Protein 3OBZ (pdb70)

Foldseek 3Di:
DADDPVQLVQCVFFQKGKFAQLDPLVLLVLVVVVVLVVLVPDDQDPLLPFFADDCVNVVVSVVVVLVVVLPQQQHWDFDFDPPQADNRNHGVDPVSLGTFKIWWNCLPPPPSNVCVLLDPSNVNHCVSNVQDWKFWRTKMKGKLHEQFNAKFDKDFQCQQFPKPPAQFKKKKKAWSAWFDPQRWAKKWQTRQQPPDGQKHKFFDPPDPPTDIDMDGDDDDDDPVSIGGDTGGHNMMMMGGRRIIMIIHRRHHNHITIMMMIMIGRPVVMGTDPGRSRAADPVGHGGTSHD

CATH classification: 2.60.120.620

Structure (mmCIF, N/CA/C/O backbone):
data_3OBZ
#
_entry.id   3OBZ
#
_cell.length_a   92.366
_cell.length_b   92.366
_cell.length_c   81.754
_cell.angle_alpha   90.000
_cell.angle_beta   90.000
_cell.angle_gamma   120.000
#
_symmetry.space_group_name_H-M   'P 31 2 1'
#
loop_
_entity.id
_entity.type
_entity.pdbx_description
1 polymer 'Phytanoyl-CoA dioxygenase domain-containing protein 1'
2 non-polymer '2-OXOGLUTARIC ACID'
3 non-polymer 'FE (II) ION'
4 water water
#
loop_
_atom_site.group_PDB
_atom_site.id
_atom_site.type_symbol
_atom_site.label_atom_id
_atom_site.label_alt_id
_atom_site.label_comp_id
_atom_site.label_asym_id
_atom_site.label_entity_id
_atom_site.label_seq_id
_atom_site.pdbx_PDB_ins_code
_atom_site.Cartn_x
_atom_site.Cartn_y
_atom_site.Cartn_z
_atom_site.occupancy
_atom_site.B_iso_or_equiv
_atom_site.auth_seq_id
_atom_site.auth_comp_id
_atom_site.auth_asym_id
_atom_site.auth_atom_id
_atom_site.pdbx_PDB_model_num
ATOM 1 N N . ALA A 1 2 ? -28.906 121.760 -43.953 1.00 63.51 2 ALA A N 1
ATOM 2 C CA . ALA A 1 2 ? -27.656 122.570 -43.861 1.00 63.05 2 ALA A CA 1
ATOM 3 C C . ALA A 1 2 ? -26.437 121.713 -44.187 1.00 62.28 2 ALA A C 1
ATOM 4 O O . ALA A 1 2 ? -25.930 121.755 -45.308 1.00 62.65 2 ALA A O 1
ATOM 6 N N . CYS A 1 3 ? -25.964 120.938 -43.214 1.00 61.24 3 CYS A N 1
ATOM 7 C CA . CYS A 1 3 ? -24.801 120.082 -43.443 1.00 59.47 3 CYS A CA 1
ATOM 8 C C . CYS A 1 3 ? -25.221 118.713 -43.964 1.00 56.93 3 CYS A C 1
ATOM 9 O O . CYS A 1 3 ? -26.223 118.141 -43.528 1.00 55.97 3 CYS A O 1
ATOM 12 N N . LEU A 1 4 ? -24.445 118.199 -44.910 1.00 55.32 4 LEU A N 1
ATOM 13 C CA . LEU A 1 4 ? -24.716 116.906 -45.521 1.00 53.77 4 LEU A CA 1
ATOM 14 C C . LEU A 1 4 ? -24.143 115.758 -44.697 1.00 52.40 4 LEU A C 1
ATOM 15 O O . LEU A 1 4 ? -23.051 115.868 -44.136 1.00 51.72 4 LEU A O 1
ATOM 20 N N . SER A 1 5 ? -24.879 114.653 -44.638 1.00 51.10 5 SER A N 1
ATOM 21 C CA . SER A 1 5 ? -24.426 113.479 -43.909 1.00 49.77 5 SER A CA 1
ATOM 22 C C . SER A 1 5 ? -23.427 112.730 -44.791 1.00 49.33 5 SER A C 1
ATOM 23 O O . SER A 1 5 ? -23.438 112.869 -46.015 1.00 48.35 5 SER A O 1
ATOM 26 N N . PRO A 1 6 ? -22.552 111.921 -44.179 1.00 48.35 6 PRO A N 1
ATOM 27 C CA . PRO A 1 6 ? -21.557 111.156 -44.934 1.00 47.01 6 PRO A CA 1
ATOM 28 C C . PRO A 1 6 ? -22.197 110.426 -46.111 1.00 45.55 6 PRO A C 1
ATOM 29 O O . PRO A 1 6 ? -21.610 110.327 -47.190 1.00 43.71 6 PRO A O 1
ATOM 33 N N . SER A 1 7 ? -23.411 109.930 -45.886 1.00 44.27 7 SER A N 1
ATOM 34 C CA . SER A 1 7 ? -24.168 109.197 -46.896 1.00 43.54 7 SER A CA 1
ATOM 35 C C . SER A 1 7 ? -24.538 110.047 -48.116 1.00 42.36 7 SER A C 1
ATOM 36 O O . SER A 1 7 ? -24.213 109.701 -49.254 1.00 40.92 7 SER A O 1
ATOM 39 N N . GLN A 1 8 ? -25.232 111.153 -47.871 1.00 42.25 8 GLN A N 1
ATOM 40 C CA . GLN A 1 8 ? -25.644 112.051 -48.944 1.00 42.58 8 GLN A CA 1
ATOM 41 C C . GLN A 1 8 ? -24.411 112.550 -49.681 1.00 41.82 8 GLN A C 1
ATOM 42 O O . GLN A 1 8 ? -24.415 112.713 -50.900 1.00 41.19 8 GLN A O 1
ATOM 48 N N . LEU A 1 9 ? -23.361 112.795 -48.909 1.00 41.94 9 LEU A N 1
ATOM 49 C CA . LEU A 1 9 ? -22.091 113.280 -49.423 1.00 42.33 9 LEU A CA 1
ATOM 50 C C . LEU A 1 9 ? -21.508 112.293 -50.435 1.00 42.30 9 LEU A C 1
ATOM 51 O O . LEU A 1 9 ? -20.907 112.687 -51.438 1.00 41.78 9 LEU A O 1
ATOM 56 N N . GLN A 1 10 ? -21.695 111.006 -50.160 1.00 41.45 10 GLN A N 1
ATOM 57 C CA . GLN A 1 10 ? -21.197 109.944 -51.024 1.00 41.47 10 GLN A CA 1
ATOM 58 C C . GLN A 1 10 ? -22.049 109.862 -52.284 1.00 39.32 10 GLN A C 1
ATOM 59 O O . GLN A 1 10 ? -21.536 109.729 -53.396 1.00 39.76 10 GLN A O 1
ATOM 65 N N . LYS A 1 11 ? -23.359 109.933 -52.097 1.00 36.42 11 LYS A N 1
ATOM 66 C CA . LYS A 1 11 ? -24.290 109.867 -53.208 1.00 34.93 11 LYS A CA 1
ATOM 67 C C . LYS A 1 11 ? -23.992 110.974 -54.219 1.00 32.47 11 LYS A C 1
ATOM 68 O O . LYS A 1 11 ? -24.049 110.760 -55.432 1.00 30.45 11 LYS A O 1
ATOM 74 N N . PHE A 1 12 ? -23.668 112.159 -53.713 1.00 31.39 12 PHE A N 1
ATOM 75 C CA . PHE A 1 12 ? -23.357 113.282 -54.580 1.00 30.94 12 PHE A CA 1
ATOM 76 C C . PHE A 1 12 ? -22.131 112.958 -55.426 1.00 30.98 12 PHE A C 1
ATOM 77 O O . PHE A 1 12 ? -22.116 113.191 -56.633 1.00 30.12 12 PHE A O 1
ATOM 85 N N . GLN A 1 13 ? -21.100 112.412 -54.791 1.00 31.64 13 GLN A N 1
ATOM 86 C CA . GLN A 1 13 ? -19.876 112.065 -55.504 1.00 31.37 13 GLN A CA 1
ATOM 87 C C . GLN A 1 13 ? -20.160 111.030 -56.587 1.00 29.90 13 GLN A C 1
ATOM 88 O O . GLN A 1 13 ? -19.576 111.072 -57.671 1.00 27.92 13 GLN A O 1
ATOM 94 N N . GLN A 1 14 ? -21.069 110.109 -56.292 1.00 29.19 14 GLN A N 1
ATOM 95 C CA . GLN A 1 14 ? -21.416 109.057 -57.240 1.00 30.80 14 GLN A CA 1
ATOM 96 C C . GLN A 1 14 ? -22.285 109.508 -58.416 1.00 29.79 14 GLN A C 1
ATOM 97 O O . GLN A 1 14 ? -21.978 109.199 -59.567 1.00 30.33 14 GLN A O 1
ATOM 103 N N . ASP A 1 15 ? -23.367 110.227 -58.125 1.00 28.15 15 ASP A N 1
ATOM 104 C CA . ASP A 1 15 ? -24.295 110.676 -59.161 1.00 25.73 15 ASP A CA 1
ATOM 105 C C . ASP A 1 15 ? -23.945 111.973 -59.885 1.00 24.19 15 ASP A C 1
ATOM 106 O O . ASP A 1 15 ? -24.229 112.113 -61.068 1.00 24.43 15 ASP A O 1
ATOM 111 N N . GLY A 1 16 ? -23.335 112.919 -59.187 1.00 23.10 16 GLY A N 1
ATOM 112 C CA . GLY A 1 16 ? -22.994 114.177 -59.823 1.00 24.96 16 GLY A CA 1
ATOM 113 C C . GLY A 1 16 ? -24.053 115.228 -59.527 1.00 25.72 16 GLY A C 1
ATOM 114 O O . GLY A 1 16 ? -23.960 116.362 -59.995 1.00 25.81 16 GLY A O 1
ATOM 115 N N . PHE A 1 17 ? -25.062 114.834 -58.754 1.00 26.49 17 PHE A N 1
ATOM 116 C CA . PHE A 1 17 ? -26.163 115.712 -58.346 1.00 27.11 17 PHE A CA 1
ATOM 117 C C . PHE A 1 17 ? -26.794 115.118 -57.084 1.00 27.85 17 PHE A C 1
ATOM 118 O O . PHE A 1 17 ? -26.657 113.922 -56.816 1.00 29.24 17 PHE A O 1
ATOM 126 N N . LEU A 1 18 ? -27.488 115.946 -56.313 1.00 27.37 18 LEU A N 1
ATOM 127 C CA . LEU A 1 18 ? -28.114 115.481 -55.079 1.00 26.12 18 LEU A CA 1
ATOM 128 C C . LEU A 1 18 ? -29.379 116.267 -54.789 1.00 26.83 18 LEU A C 1
ATOM 129 O O . LEU A 1 18 ? -29.366 117.500 -54.808 1.00 27.18 18 LEU A O 1
ATOM 134 N N . VAL A 1 19 ? -30.464 115.552 -54.511 1.00 26.02 19 VAL A N 1
ATOM 135 C CA . VAL A 1 19 ? -31.744 116.181 -54.205 1.00 25.91 19 VAL A CA 1
ATOM 136 C C . VAL A 1 19 ? -31.957 116.297 -52.695 1.00 27.39 19 VAL A C 1
ATOM 137 O O . VAL A 1 19 ? -31.901 115.300 -51.981 1.00 28.72 19 VAL A O 1
ATOM 141 N N . LEU A 1 20 ? -32.185 117.517 -52.215 1.00 26.91 20 LEU A N 1
ATOM 142 C CA . LEU A 1 20 ? -32.429 117.758 -50.794 1.00 27.38 20 LEU A CA 1
ATOM 143 C C . LEU A 1 20 ? -33.808 118.386 -50.609 1.00 27.96 20 LEU A C 1
ATOM 144 O O . LEU A 1 20 ? -33.941 119.611 -50.619 1.00 27.39 20 LEU A O 1
ATOM 149 N N . GLU A 1 21 ? -34.831 117.554 -50.441 1.00 27.45 21 GLU A N 1
ATOM 150 C CA . GLU A 1 21 ? -36.191 118.051 -50.260 1.00 27.70 21 GLU A CA 1
ATOM 151 C C . GLU A 1 21 ? -36.328 118.893 -48.986 1.00 29.57 21 GLU A C 1
ATOM 152 O O . GLU A 1 21 ? -35.608 118.687 -48.004 1.00 30.60 21 GLU A O 1
ATOM 158 N N . GLY A 1 22 ? -37.249 119.852 -49.018 1.00 29.95 22 GLY A N 1
ATOM 159 C CA . GLY A 1 22 ? -37.483 120.707 -47.868 1.00 28.67 22 GLY A CA 1
ATOM 160 C C . GLY A 1 22 ? -36.296 121.534 -47.408 1.00 29.01 22 GLY A C 1
ATOM 161 O O . GLY A 1 22 ? -36.251 121.949 -46.252 1.00 28.84 22 GLY A O 1
ATOM 162 N N . PHE A 1 23 ? -35.332 121.788 -48.290 1.00 28.92 23 PHE A N 1
ATOM 163 C CA . PHE A 1 23 ? -34.177 122.586 -47.891 1.00 27.68 23 PHE A CA 1
ATOM 164 C C . PHE A 1 23 ? -34.643 123.952 -47.386 1.00 28.72 23 PHE A C 1
ATOM 165 O O . PHE A 1 23 ? -34.159 124.445 -46.366 1.00 28.36 23 PHE A O 1
ATOM 173 N N . LEU A 1 24 ? -35.573 124.565 -48.114 1.00 26.83 24 LEU A N 1
ATOM 174 C CA . LEU A 1 24 ? -36.115 125.863 -47.722 1.00 25.77 24 LEU A CA 1
ATOM 175 C C . LEU A 1 24 ? -37.579 125.680 -47.365 1.00 24.91 24 LEU A C 1
ATOM 176 O O . LEU A 1 24 ? -38.218 124.731 -47.814 1.00 26.74 24 LEU A O 1
ATOM 181 N N . SER A 1 25 ? -38.108 126.593 -46.561 1.00 23.89 25 SER A N 1
ATOM 182 C CA . SER A 1 25 ? -39.505 126.524 -46.147 1.00 23.87 25 SER A CA 1
ATOM 183 C C . SER A 1 25 ? -40.395 127.142 -47.213 1.00 23.19 25 SER A C 1
ATOM 184 O O . SER A 1 25 ? -39.915 127.783 -48.146 1.00 22.47 25 SER A O 1
ATOM 187 N N . ALA A 1 26 ? -41.699 126.956 -47.068 1.00 23.97 26 ALA A N 1
ATOM 188 C CA . ALA A 1 26 ? -42.636 127.521 -48.015 1.00 24.76 26 ALA A CA 1
ATOM 189 C C . ALA A 1 26 ? -42.596 129.050 -47.959 1.00 25.65 26 ALA A C 1
ATOM 190 O O . ALA A 1 26 ? -42.762 129.711 -48.987 1.00 25.72 26 ALA A O 1
ATOM 192 N N . GLU A 1 27 ? -42.366 129.608 -46.770 1.00 25.38 27 GLU A N 1
ATOM 193 C CA . GLU A 1 27 ? -42.326 131.058 -46.612 1.00 27.11 27 GLU A CA 1
ATOM 194 C C . GLU A 1 27 ? -41.141 131.670 -47.330 1.00 27.64 27 GLU A C 1
ATOM 195 O O . GLU A 1 27 ? -41.238 132.769 -47.884 1.00 27.73 27 GLU A O 1
ATOM 201 N N . GLU A 1 28 ? -40.015 130.971 -47.314 1.00 27.16 28 GLU A N 1
ATOM 202 C CA . GLU A 1 28 ? -38.839 131.484 -47.998 1.00 27.68 28 GLU A CA 1
ATOM 203 C C . GLU A 1 28 ? -39.125 131.469 -49.500 1.00 25.67 28 GLU A C 1
ATOM 204 O O . GLU A 1 28 ? -38.712 132.373 -50.216 1.00 26.47 28 GLU A O 1
ATOM 210 N N . CYS A 1 29 ? -39.851 130.455 -49.965 1.00 24.69 29 CYS A N 1
ATOM 211 C CA . CYS A 1 29 ? -40.203 130.353 -51.382 1.00 24.77 29 CYS A CA 1
ATOM 212 C C . CYS A 1 29 ? -41.159 131.482 -51.766 1.00 23.51 29 CYS A C 1
ATOM 213 O O . CYS A 1 29 ? -41.042 132.073 -52.840 1.00 22.36 29 CYS A O 1
ATOM 216 N N . VAL A 1 30 ? -42.119 131.765 -50.893 1.00 22.69 30 VAL A N 1
ATOM 217 C CA . VAL A 1 30 ? -43.067 132.840 -51.151 1.00 22.89 30 VAL A CA 1
ATOM 218 C C . VAL A 1 30 ? -42.306 134.162 -51.243 1.00 21.96 30 VAL A C 1
ATOM 219 O O . VAL A 1 30 ? -42.595 134.992 -52.099 1.00 22.07 30 VAL A O 1
ATOM 223 N N . ALA A 1 31 ? -41.323 134.343 -50.369 1.00 21.60 31 ALA A N 1
ATOM 224 C CA . ALA A 1 31 ? -40.518 135.558 -50.379 1.00 21.97 31 ALA A CA 1
ATOM 225 C C . ALA A 1 31 ? -39.884 135.766 -51.756 1.00 21.08 31 ALA A C 1
ATOM 226 O O . ALA A 1 31 ? -39.922 136.869 -52.302 1.00 20.61 31 ALA A O 1
ATOM 228 N N . MET A 1 32 ? -39.310 134.708 -52.325 1.00 19.58 32 MET A N 1
ATOM 229 C CA . MET A 1 32 ? -38.681 134.823 -53.640 1.00 18.96 32 MET A CA 1
ATOM 230 C C . MET A 1 32 ? -39.730 135.074 -54.725 1.00 20.57 32 MET A C 1
ATOM 231 O O . MET A 1 32 ? -39.552 135.932 -55.589 1.00 20.46 32 MET A O 1
ATOM 236 N N . GLN A 1 33 ? -40.823 134.325 -54.672 1.00 20.22 33 GLN A N 1
ATOM 237 C CA . GLN A 1 33 ? -41.893 134.466 -55.645 1.00 21.71 33 GLN A CA 1
ATOM 238 C C . GLN A 1 33 ? -42.435 135.898 -55.613 1.00 21.90 33 GLN A C 1
ATOM 239 O O . GLN A 1 33 ? -42.609 136.539 -56.657 1.00 21.87 33 GLN A O 1
ATOM 245 N N . GLN A 1 34 ? -42.683 136.400 -54.409 1.00 21.67 34 GLN A N 1
ATOM 246 C CA . GLN A 1 34 ? -43.206 137.753 -54.226 1.00 21.58 34 GLN A CA 1
ATOM 247 C C . GLN A 1 34 ? -42.257 138.829 -54.760 1.00 21.72 34 GLN A C 1
ATOM 248 O O . GLN A 1 34 ? -42.674 139.717 -55.513 1.00 22.32 34 GLN A O 1
ATOM 254 N N . ARG A 1 35 ? -40.984 138.749 -54.381 1.00 20.17 35 ARG A N 1
ATOM 255 C CA . ARG A 1 35 ? -40.012 139.742 -54.820 1.00 20.29 35 ARG A CA 1
ATOM 256 C C . ARG A 1 35 ? -39.824 139.723 -56.331 1.00 20.73 35 ARG A C 1
ATOM 257 O O . ARG A 1 35 ? -39.783 140.774 -56.969 1.00 22.74 35 ARG A O 1
ATOM 265 N N . ILE A 1 36 ? -39.710 138.536 -56.916 1.00 20.14 36 ILE A N 1
ATOM 266 C CA . ILE A 1 36 ? -39.525 138.456 -58.362 1.00 20.42 36 ILE A CA 1
ATOM 267 C C . ILE A 1 36 ? -40.733 139.082 -59.071 1.00 20.30 36 ILE A C 1
ATOM 268 O O . ILE A 1 36 ? -40.600 139.653 -60.150 1.00 19.02 36 ILE A O 1
ATOM 273 N N . GLY A 1 37 ? -41.907 138.980 -58.452 1.00 20.42 37 GLY A N 1
ATOM 274 C CA . GLY A 1 37 ? -43.103 139.555 -59.047 1.00 21.81 37 GLY A CA 1
ATOM 275 C C . GLY A 1 37 ? -42.993 141.070 -59.129 1.00 22.33 37 GLY A C 1
ATOM 276 O O . GLY A 1 37 ? -43.412 141.684 -60.113 1.00 21.68 37 GLY A O 1
ATOM 277 N N . GLU A 1 38 ? -42.416 141.672 -58.092 1.00 21.58 38 GLU A N 1
ATOM 278 C CA . GLU A 1 38 ? -42.228 143.115 -58.048 1.00 22.43 38 GLU A CA 1
ATOM 279 C C . GLU A 1 38 ? -41.168 143.528 -59.067 1.00 22.77 38 GLU A C 1
ATOM 280 O O . GLU A 1 38 ? -41.309 144.553 -59.744 1.00 23.91 38 GLU A O 1
ATOM 286 N N . ILE A 1 39 ? -40.113 142.724 -59.178 1.00 20.79 39 ILE A N 1
ATOM 287 C CA . ILE A 1 39 ? -39.034 143.013 -60.119 1.00 21.20 39 ILE A CA 1
ATOM 288 C C . ILE A 1 39 ? -39.540 142.990 -61.558 1.00 20.47 39 ILE A C 1
ATOM 289 O O . ILE A 1 39 ? -39.115 143.798 -62.375 1.00 21.51 39 ILE A O 1
ATOM 294 N N . VAL A 1 40 ? -40.454 142.072 -61.861 1.00 20.39 40 VAL A N 1
ATOM 295 C CA . VAL A 1 40 ? -41.027 141.971 -63.201 1.00 21.26 40 VAL A CA 1
ATOM 296 C C . VAL A 1 40 ? -41.946 143.166 -63.487 1.00 23.82 40 VAL A C 1
ATOM 297 O O . VAL A 1 40 ? -41.967 143.694 -64.601 1.00 23.70 40 VAL A O 1
ATOM 301 N N . ALA A 1 41 ? -42.697 143.589 -62.477 1.00 24.43 41 ALA A N 1
ATOM 302 C CA . ALA A 1 41 ? -43.619 144.712 -62.620 1.00 27.25 41 ALA A CA 1
ATOM 303 C C . ALA A 1 41 ? -42.915 146.020 -62.977 1.00 28.94 41 ALA A C 1
ATOM 304 O O . ALA A 1 41 ? -43.463 146.839 -63.705 1.00 30.89 41 ALA A O 1
ATOM 306 N N . GLU A 1 42 ? -41.702 146.211 -62.472 1.00 30.82 42 GLU A N 1
ATOM 307 C CA . GLU A 1 42 ? -40.961 147.442 -62.738 1.00 32.97 42 GLU A CA 1
ATOM 308 C C . GLU A 1 42 ? -40.005 147.330 -63.918 1.00 32.85 42 GLU A C 1
ATOM 309 O O . GLU A 1 42 ? -39.288 148.274 -64.257 1.00 33.01 42 GLU A O 1
ATOM 315 N N . MET A 1 43 ? -40.011 146.169 -64.555 1.00 32.26 43 MET A N 1
ATOM 316 C CA . MET A 1 43 ? -39.147 145.927 -65.697 1.00 31.32 43 MET A CA 1
ATOM 317 C C . MET A 1 43 ? -39.438 146.820 -66.896 1.00 31.62 43 MET A C 1
ATOM 318 O O . MET A 1 43 ? -40.586 147.159 -67.174 1.00 30.82 43 MET A O 1
ATOM 323 N N . ASP A 1 44 ? -38.378 147.189 -67.605 1.00 31.96 44 ASP A N 1
ATOM 324 C CA . ASP A 1 44 ? -38.488 147.980 -68.822 1.00 31.95 44 ASP A CA 1
ATOM 325 C C . ASP A 1 44 ? -38.086 147.042 -69.939 1.00 32.02 44 ASP A C 1
ATOM 326 O O . ASP A 1 44 ? -37.051 146.373 -69.844 1.00 32.45 44 ASP A O 1
ATOM 331 N N . VAL A 1 45 ? -38.893 146.966 -70.988 1.00 31.34 45 VAL A N 1
ATOM 332 C CA . VAL A 1 45 ? -38.539 146.109 -72.103 1.00 31.91 45 VAL A CA 1
ATOM 333 C C . VAL A 1 45 ? -37.208 146.644 -72.609 1.00 32.79 45 VAL A C 1
ATOM 334 O O . VAL A 1 45 ? -37.060 147.847 -72.817 1.00 31.57 45 VAL A O 1
ATOM 338 N N . PRO A 1 46 ? -36.218 145.760 -72.796 1.00 33.97 46 PRO A N 1
ATOM 339 C CA . PRO A 1 46 ? -34.882 146.131 -73.279 1.00 34.17 46 PRO A CA 1
ATOM 340 C C . PRO A 1 46 ? -34.933 146.849 -74.622 1.00 34.26 46 PRO A C 1
ATOM 341 O O . PRO A 1 46 ? -35.786 146.560 -75.463 1.00 34.49 46 PRO A O 1
ATOM 345 N N . LEU A 1 47 ? -34.007 147.781 -74.814 1.00 35.40 47 LEU A N 1
ATOM 346 C CA . LEU A 1 47 ? -33.917 148.558 -76.046 1.00 35.02 47 LEU A CA 1
ATOM 347 C C . LEU A 1 47 ? -34.065 147.678 -77.293 1.00 35.04 47 LEU A C 1
ATOM 348 O O . LEU A 1 47 ? -34.917 147.940 -78.140 1.00 34.01 47 LEU A O 1
ATOM 353 N N . HIS A 1 48 ? -33.246 146.634 -77.405 1.00 36.11 48 HIS A N 1
ATOM 354 C CA . HIS A 1 48 ? -33.308 145.764 -78.575 1.00 38.50 48 HIS A CA 1
ATOM 355 C C . HIS A 1 48 ? -34.636 145.028 -78.763 1.00 40.06 48 HIS A C 1
ATOM 356 O O . HIS A 1 48 ? -34.934 144.546 -79.859 1.00 40.62 48 HIS A O 1
ATOM 363 N N . CYS A 1 49 ? -35.442 144.946 -77.711 1.00 40.54 49 CYS A N 1
ATOM 364 C CA . CYS A 1 49 ? -36.736 144.275 -77.818 1.00 42.81 49 CYS A CA 1
ATOM 365 C C . CYS A 1 49 ? -37.876 145.256 -78.079 1.00 44.52 49 CYS A C 1
ATOM 366 O O . CYS A 1 49 ? -39.022 144.847 -78.239 1.00 44.38 49 CYS A O 1
ATOM 369 N N . ARG A 1 50 ? -37.565 146.549 -78.118 1.00 47.29 50 ARG A N 1
ATOM 370 C CA . ARG A 1 50 ? -38.591 147.567 -78.356 1.00 50.59 50 ARG A CA 1
ATOM 371 C C . ARG A 1 50 ? -38.849 147.742 -79.843 1.00 53.37 50 ARG A C 1
ATOM 372 O O . ARG A 1 50 ? -39.989 147.712 -80.304 1.00 53.55 50 ARG A O 1
ATOM 380 N N . THR A 1 51 ? -37.773 147.940 -80.589 1.00 56.45 51 THR A N 1
ATOM 381 C CA . THR A 1 51 ? -37.869 148.128 -82.023 1.00 59.79 51 THR A CA 1
ATOM 382 C C . THR A 1 51 ? -38.074 146.795 -82.734 1.00 61.30 51 THR A C 1
ATOM 383 O O . THR A 1 51 ? -37.408 145.806 -82.424 1.00 60.77 51 THR A O 1
ATOM 387 N N . GLU A 1 52 ? -39.010 146.766 -83.677 1.00 63.15 52 GLU A N 1
ATOM 388 C CA . GLU A 1 52 ? -39.265 145.550 -84.434 1.00 65.15 52 GLU A CA 1
ATOM 389 C C . GLU A 1 52 ? -38.389 145.606 -85.687 1.00 65.89 52 GLU A C 1
ATOM 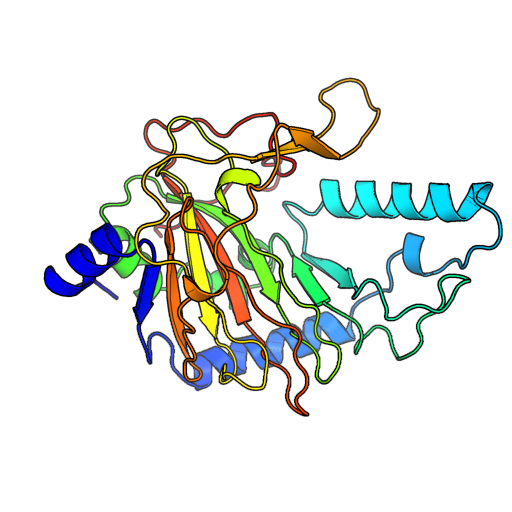390 O O . GLU A 1 52 ? -37.895 146.673 -86.059 1.00 65.60 52 GLU A O 1
ATOM 396 N N . PHE A 1 53 ? -38.187 144.464 -86.335 1.00 66.61 53 PHE A N 1
ATOM 397 C CA . PHE A 1 53 ? -37.342 144.430 -87.522 1.00 67.89 53 PHE A CA 1
ATOM 398 C C . PHE A 1 53 ? -38.049 143.912 -88.768 1.00 69.38 53 PHE A C 1
ATOM 399 O O . PHE A 1 53 ? -39.105 143.283 -88.691 1.00 69.60 53 PHE A O 1
ATOM 407 N N . SER A 1 54 ? -37.451 144.195 -89.920 1.00 71.31 54 SER A N 1
ATOM 408 C CA . SER A 1 54 ? -37.987 143.765 -91.205 1.00 73.51 54 SER A CA 1
ATOM 409 C C . SER A 1 54 ? -36.855 143.177 -92.043 1.00 74.90 54 SER A C 1
ATOM 410 O O . SER A 1 54 ? -36.958 142.060 -92.558 1.00 75.06 54 SER A O 1
ATOM 413 N N . THR A 1 55 ? -35.771 143.937 -92.169 1.00 76.10 55 THR A N 1
ATOM 414 C CA . THR A 1 55 ? -34.606 143.498 -92.930 1.00 77.40 55 THR A CA 1
ATOM 415 C C . THR A 1 55 ? -33.543 142.971 -91.972 1.00 78.31 55 THR A C 1
ATOM 416 O O . THR A 1 55 ? -33.623 143.186 -90.762 1.00 78.76 55 THR A O 1
ATOM 420 N N . GLN A 1 56 ? -32.550 142.278 -92.516 1.00 78.89 56 GLN A N 1
ATOM 421 C CA . GLN A 1 56 ? -31.469 141.747 -91.700 1.00 79.43 56 GLN A CA 1
ATOM 422 C C . GLN A 1 56 ? -30.660 142.925 -91.176 1.00 79.47 56 GLN A C 1
ATOM 423 O O . GLN A 1 56 ? -30.068 142.861 -90.100 1.00 79.40 56 GLN A O 1
ATOM 429 N N . GLU A 1 57 ? -30.645 144.005 -91.949 1.00 79.57 57 GLU A N 1
ATOM 430 C CA . GLU A 1 57 ? -29.925 145.209 -91.562 1.00 80.00 57 GLU A CA 1
ATOM 431 C C . GLU A 1 57 ? -30.306 145.553 -90.122 1.00 79.19 57 GLU A C 1
ATOM 432 O O . GLU A 1 57 ? -29.511 146.123 -89.371 1.00 79.40 57 GLU A O 1
ATOM 438 N N . GLU A 1 58 ? -31.531 145.193 -89.749 1.00 77.74 58 GLU A N 1
ATOM 439 C CA . GLU A 1 58 ? -32.042 145.457 -88.411 1.00 76.13 58 GLU A CA 1
ATOM 440 C C . GLU A 1 58 ? -32.023 144.181 -87.573 1.00 74.64 58 GLU A C 1
ATOM 441 O O . GLU A 1 58 ? -31.417 144.144 -86.503 1.00 74.93 58 GLU A O 1
ATOM 447 N N . GLU A 1 59 ? -32.677 143.133 -88.064 1.00 72.75 59 GLU A N 1
ATOM 448 C CA . GLU A 1 59 ? -32.707 141.865 -87.345 1.00 71.75 59 GLU A CA 1
ATOM 449 C C . GLU A 1 59 ? -31.323 141.489 -86.829 1.00 70.52 59 GLU A C 1
ATOM 450 O O . GLU A 1 59 ? -31.195 140.848 -85.786 1.00 70.47 59 GLU A O 1
ATOM 456 N N . GLN A 1 60 ? -30.290 141.886 -87.566 1.00 69.05 60 GLN A N 1
ATOM 457 C CA . GLN A 1 60 ? -28.914 141.600 -87.176 1.00 67.45 60 GLN A CA 1
ATOM 458 C C . GLN A 1 60 ? -28.478 142.533 -86.055 1.00 65.48 60 GLN A C 1
ATOM 459 O O . GLN A 1 60 ? -27.849 142.103 -85.087 1.00 65.04 60 GLN A O 1
ATOM 465 N N . LEU A 1 61 ? -28.811 143.812 -86.192 1.00 63.22 61 LEU A N 1
ATOM 466 C CA . LEU A 1 61 ? -28.453 144.796 -85.181 1.00 61.47 61 LEU A CA 1
ATOM 467 C C . LEU A 1 61 ? -29.184 144.491 -83.876 1.00 58.85 61 LEU A C 1
ATOM 468 O O . LEU A 1 61 ? -28.721 144.852 -82.792 1.00 58.80 61 LEU A O 1
ATOM 473 N N . ARG A 1 62 ? -30.325 143.818 -83.991 1.00 55.95 62 ARG A N 1
ATOM 474 C CA . ARG A 1 62 ? -31.119 143.447 -82.826 1.00 53.33 62 ARG A CA 1
ATOM 475 C C . ARG A 1 62 ? -30.412 142.337 -82.072 1.00 50.97 62 ARG A C 1
ATOM 476 O O . ARG A 1 62 ? -30.290 142.380 -80.849 1.00 50.35 62 ARG A O 1
ATOM 484 N N . ALA A 1 63 ? -29.944 141.344 -82.818 1.00 49.38 63 ALA A N 1
ATOM 485 C CA . ALA A 1 63 ? -29.237 140.212 -82.244 1.00 47.67 63 ALA A CA 1
ATOM 486 C C . ALA A 1 63 ? -27.919 140.670 -81.620 1.00 46.98 63 ALA A C 1
ATOM 487 O O . ALA A 1 63 ? -27.408 140.040 -80.693 1.00 46.89 63 ALA A O 1
ATOM 489 N N . GLN A 1 64 ? -27.372 141.772 -82.123 1.00 45.02 64 GLN A N 1
ATOM 490 C CA . GLN A 1 64 ? -26.117 142.277 -81.589 1.00 44.82 64 GLN A CA 1
ATOM 491 C C . GLN A 1 64 ? -26.341 143.002 -80.268 1.00 43.87 64 GLN A C 1
ATOM 492 O O . GLN A 1 64 ? -25.625 142.764 -79.292 1.00 43.45 64 GLN A O 1
ATOM 498 N N . GLY A 1 65 ? -27.330 143.892 -80.242 1.00 42.88 65 GLY A N 1
ATOM 499 C CA . GLY A 1 65 ? -27.633 144.615 -79.020 1.00 41.34 65 GLY A CA 1
ATOM 500 C C . GLY A 1 65 ? -27.969 143.598 -77.948 1.00 39.73 65 GLY A C 1
ATOM 501 O O . GLY A 1 65 ? -27.565 143.727 -76.793 1.00 40.35 65 GLY A O 1
ATOM 502 N N . SER A 1 66 ? -28.709 142.572 -78.352 1.00 38.36 66 SER A N 1
ATOM 503 C CA . SER A 1 66 ? -29.099 141.492 -77.460 1.00 38.11 66 SER A CA 1
ATOM 504 C C . SER A 1 66 ? -27.852 140.832 -76.879 1.00 37.68 66 SER A C 1
ATOM 505 O O . SER A 1 66 ? -27.779 140.574 -75.675 1.00 37.49 66 SER A O 1
ATOM 508 N N . THR A 1 67 ? -26.872 140.561 -77.739 1.00 36.97 67 THR A N 1
ATOM 509 C CA . THR A 1 67 ? -25.629 139.930 -77.301 1.00 35.97 67 THR A CA 1
ATOM 510 C C . THR A 1 67 ? -24.914 140.806 -76.294 1.00 34.95 67 THR A C 1
ATOM 511 O O . THR A 1 67 ? -24.441 140.319 -75.267 1.00 35.31 67 THR A O 1
ATOM 515 N N . ASP A 1 68 ? -24.835 142.099 -76.589 1.00 34.99 68 ASP A N 1
ATOM 516 C CA . ASP A 1 68 ? -24.182 143.036 -75.686 1.00 34.42 68 ASP A CA 1
ATOM 517 C C . ASP A 1 68 ? -24.947 143.096 -74.368 1.00 33.69 68 ASP A C 1
ATOM 518 O O . ASP A 1 68 ? -24.347 143.152 -73.297 1.00 34.08 68 ASP A O 1
ATOM 523 N N . TYR A 1 69 ? -26.274 143.076 -74.458 1.00 33.59 69 TYR A N 1
ATOM 524 C CA . TYR A 1 69 ? -27.133 143.100 -73.275 1.00 34.35 69 TYR A CA 1
ATOM 525 C C . TYR A 1 69 ? -26.780 141.905 -72.388 1.00 33.37 69 TYR A C 1
ATOM 526 O O . TYR A 1 69 ? -26.615 142.038 -71.178 1.00 34.44 69 TYR A O 1
ATOM 535 N N . PHE A 1 70 ? -26.668 140.735 -73.004 1.00 32.88 70 PHE A N 1
ATOM 536 C CA . PHE A 1 70 ? -26.334 139.515 -72.276 1.00 31.71 70 PHE A CA 1
ATOM 537 C C . PHE A 1 70 ? -24.927 139.563 -71.692 1.00 30.96 70 PHE A C 1
ATOM 538 O O . PHE A 1 70 ? -24.733 139.343 -70.495 1.00 29.67 70 PHE A O 1
ATOM 546 N N . LEU A 1 71 ? -23.951 139.858 -72.545 1.00 31.66 71 LEU A N 1
ATOM 547 C CA . LEU A 1 71 ? -22.546 139.899 -72.140 1.00 32.44 71 LEU A CA 1
ATOM 548 C C . LEU A 1 71 ? -22.222 140.812 -70.968 1.00 32.10 71 LEU A C 1
ATOM 549 O O . LEU A 1 71 ? -21.294 140.536 -70.208 1.00 33.99 71 LEU A O 1
ATOM 554 N N . SER A 1 72 ? -22.967 141.900 -70.815 1.00 30.17 72 SER A N 1
ATOM 555 C CA . SER A 1 72 ? -22.710 142.795 -69.697 1.00 30.29 72 SER A CA 1
ATOM 556 C C . SER A 1 72 ? -23.752 142.665 -68.580 1.00 30.03 72 SER A C 1
ATOM 557 O O . SER A 1 72 ? -24.004 143.625 -67.857 1.00 30.31 72 SER A O 1
ATOM 560 N N . SER A 1 73 ? -24.342 141.477 -68.433 1.00 28.87 73 SER A N 1
ATOM 561 C CA . SER A 1 73 ? -25.353 141.253 -67.396 1.00 27.39 73 SER A CA 1
ATOM 562 C C . SER A 1 73 ? -24.801 140.483 -66.201 1.00 27.25 73 SER A C 1
ATOM 563 O O . SER A 1 73 ? -25.549 140.114 -65.285 1.00 27.07 73 SER A O 1
ATOM 566 N N . GLY A 1 74 ? -23.490 140.252 -66.207 1.00 26.71 74 GLY A N 1
ATOM 567 C CA . GLY A 1 74 ? -22.863 139.513 -65.127 1.00 25.46 74 GLY A CA 1
ATOM 568 C C . GLY A 1 74 ? -23.091 140.112 -63.755 1.00 26.83 74 GLY A C 1
ATOM 569 O O . GLY A 1 74 ? -23.241 139.386 -62.769 1.00 26.85 74 GLY A O 1
ATOM 570 N N . ASP A 1 75 ? -23.121 141.439 -63.681 1.00 27.59 75 ASP A N 1
ATOM 571 C CA . ASP A 1 75 ? -23.326 142.111 -62.405 1.00 29.74 75 ASP A CA 1
ATOM 572 C C . ASP A 1 75 ? -24.611 142.939 -62.406 1.00 29.36 75 ASP A C 1
ATOM 573 O O . ASP A 1 75 ? -24.716 143.941 -61.693 1.00 29.77 75 ASP A O 1
ATOM 578 N N . LYS A 1 76 ? -25.585 142.516 -63.203 1.00 27.50 76 LYS A N 1
ATOM 579 C CA . LYS A 1 76 ? -26.852 143.229 -63.288 1.00 27.06 76 LYS A CA 1
ATOM 580 C C . LYS A 1 76 ? -28.019 142.286 -63.034 1.00 25.84 76 LYS A C 1
ATOM 581 O O . LYS A 1 76 ? -27.839 141.097 -62.784 1.00 23.73 76 LYS A O 1
ATOM 587 N N . ILE A 1 77 ? -29.221 142.843 -63.108 1.00 25.56 77 ILE A N 1
ATOM 588 C CA . ILE A 1 77 ? -30.457 142.088 -62.960 1.00 25.69 77 ILE A CA 1
ATOM 589 C C . ILE A 1 77 ? -31.210 142.389 -64.252 1.00 26.59 77 ILE A C 1
ATOM 590 O O . ILE A 1 77 ? -31.892 143.406 -64.348 1.00 28.29 77 ILE A O 1
ATOM 595 N N . ARG A 1 78 ? -31.067 141.522 -65.251 1.00 25.16 78 ARG A N 1
ATOM 596 C CA . ARG A 1 78 ? -31.728 141.743 -66.529 1.00 24.70 78 ARG A CA 1
ATOM 597 C C . ARG A 1 78 ? -32.704 140.650 -66.943 1.00 24.70 78 ARG A C 1
ATOM 598 O O . ARG A 1 78 ? -32.773 139.595 -66.316 1.00 25.49 78 ARG A O 1
ATOM 606 N N . PHE A 1 79 ? -33.456 140.924 -68.005 1.00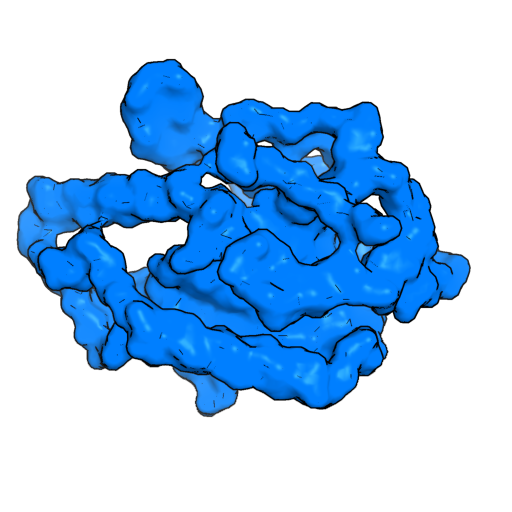 23.08 79 PHE A N 1
ATOM 607 C CA . PHE A 1 79 ? -34.480 140.015 -68.492 1.00 21.37 79 PHE A CA 1
ATOM 608 C C . PHE A 1 79 ? -34.177 139.402 -69.843 1.00 21.99 79 PHE A C 1
ATOM 609 O O . PHE A 1 79 ? -33.801 140.089 -70.788 1.00 22.85 79 PHE A O 1
ATOM 617 N N . PHE A 1 80 ? -34.356 138.092 -69.916 1.00 21.88 80 PHE A N 1
ATOM 618 C CA . PHE A 1 80 ? -34.113 137.337 -71.125 1.00 21.86 80 PHE A CA 1
ATOM 619 C C . PHE A 1 80 ? -35.416 136.632 -71.455 1.00 23.71 80 PHE A C 1
ATOM 620 O O . PHE A 1 80 ? -35.979 135.926 -70.619 1.00 21.85 80 PHE A O 1
ATOM 628 N N . PHE A 1 81 ? -35.899 136.847 -72.675 1.00 25.29 81 PHE A N 1
ATOM 629 C CA . PHE A 1 81 ? -37.179 136.300 -73.096 1.00 27.47 81 PHE A CA 1
ATOM 630 C C . PHE A 1 81 ? -37.158 135.029 -73.909 1.00 30.13 81 PHE A C 1
ATOM 631 O O . PHE A 1 81 ? -36.167 134.699 -74.548 1.00 30.53 81 PHE A O 1
ATOM 639 N N . GLU A 1 82 ? -38.283 134.324 -73.874 1.00 34.13 82 GLU A N 1
ATOM 640 C CA . GLU A 1 82 ? -38.454 133.097 -74.635 1.00 38.62 82 GLU A CA 1
ATOM 641 C C . GLU A 1 82 ? -38.222 133.424 -76.111 1.00 40.78 82 GLU A C 1
ATOM 642 O O . GLU A 1 82 ? -38.773 134.393 -76.629 1.00 39.86 82 GLU A O 1
ATOM 648 N N . LYS A 1 83 ? -37.413 132.615 -76.784 1.00 44.54 83 LYS A N 1
ATOM 649 C CA . LYS A 1 83 ? -37.107 132.831 -78.199 1.00 47.88 83 LYS A CA 1
ATOM 650 C C . LYS A 1 83 ? -38.322 132.799 -79.131 1.00 49.30 83 LYS A C 1
ATOM 651 O O . LYS A 1 83 ? -38.382 133.553 -80.104 1.00 49.83 83 LYS A O 1
ATOM 657 N N . GLY A 1 84 ? -39.286 131.930 -78.844 1.00 49.58 84 GLY A N 1
ATOM 658 C CA . GLY A 1 84 ? -40.450 131.827 -79.707 1.00 49.38 84 GLY A CA 1
ATOM 659 C C . GLY A 1 84 ? -41.704 132.578 -79.297 1.00 49.52 84 GLY A C 1
ATOM 660 O O . GLY A 1 84 ? -42.801 132.189 -79.689 1.00 48.76 84 GLY A O 1
ATOM 661 N N . VAL A 1 85 ? -41.563 133.643 -78.514 1.00 49.63 85 VAL A N 1
ATOM 662 C CA . VAL A 1 85 ? -42.730 134.416 -78.096 1.00 50.33 85 VAL A CA 1
ATOM 663 C C . VAL A 1 85 ? -42.891 135.651 -78.974 1.00 50.83 85 VAL A C 1
ATOM 664 O O . VAL A 1 85 ? -43.723 136.513 -78.702 1.00 50.59 85 VAL A O 1
ATOM 668 N N . PHE A 1 86 ? -42.086 135.732 -80.028 1.00 51.99 86 PHE A N 1
ATOM 669 C CA . PHE A 1 86 ? -42.152 136.861 -80.946 1.00 52.85 86 PHE A CA 1
ATOM 670 C C . PHE A 1 86 ? -42.636 136.405 -82.314 1.00 54.53 86 PHE A C 1
ATOM 671 O O . PHE A 1 86 ? -42.396 135.266 -82.721 1.00 54.76 86 PHE A O 1
ATOM 679 N N . ASP A 1 87 ? -43.331 137.293 -83.018 1.00 56.07 87 ASP A N 1
ATOM 680 C CA . ASP A 1 87 ? -43.803 136.976 -84.355 1.00 58.04 87 ASP A CA 1
ATOM 681 C C . ASP A 1 87 ? -42.568 137.097 -85.247 1.00 60.03 87 ASP A C 1
ATOM 682 O O . ASP A 1 87 ? -41.442 136.988 -84.757 1.00 59.51 87 ASP A O 1
ATOM 687 N N . GLU A 1 88 ? -42.749 137.332 -86.542 1.00 62.21 88 GLU A N 1
ATOM 688 C CA . GLU A 1 88 ? -41.580 137.432 -87.408 1.00 63.61 88 GLU A CA 1
ATOM 689 C C . GLU A 1 88 ? -40.922 138.803 -87.432 1.00 63.13 88 GLU A C 1
ATOM 690 O O . GLU A 1 88 ? -39.729 138.909 -87.720 1.00 64.09 88 GLU A O 1
ATOM 696 N N . LYS A 1 89 ? -41.686 139.850 -87.141 1.00 61.67 89 LYS A N 1
ATOM 697 C CA . LYS A 1 89 ? -41.123 141.195 -87.126 1.00 60.19 89 LYS A CA 1
ATOM 698 C C . LYS A 1 89 ? -40.512 141.513 -85.764 1.00 58.18 89 LYS A C 1
ATOM 699 O O . LYS A 1 89 ? -40.073 142.639 -85.515 1.00 58.65 89 LYS A O 1
ATOM 705 N N . GLY A 1 90 ? -40.487 140.513 -84.885 1.00 54.96 90 GLY A N 1
ATOM 706 C CA . GLY A 1 90 ? -39.919 140.703 -83.564 1.00 50.80 90 GLY A CA 1
ATOM 707 C C . GLY A 1 90 ? -40.867 141.302 -82.544 1.00 47.45 90 GLY A C 1
ATOM 708 O O . GLY A 1 90 ? -40.424 141.919 -81.576 1.00 47.33 90 GLY A O 1
ATOM 709 N N . ASN A 1 91 ? -42.168 141.125 -82.752 1.00 44.89 91 ASN A N 1
ATOM 710 C CA . ASN A 1 91 ? -43.169 141.652 -81.825 1.00 42.69 91 ASN A CA 1
ATOM 711 C C . ASN A 1 91 ? -43.588 140.575 -80.823 1.00 40.04 91 ASN A C 1
ATOM 712 O O . ASN A 1 91 ? -43.687 139.397 -81.170 1.00 39.73 91 ASN A O 1
ATOM 717 N N . PHE A 1 92 ? -43.835 140.977 -79.581 1.00 37.06 92 PHE A N 1
ATOM 718 C CA . PHE A 1 92 ? -44.267 140.027 -78.560 1.00 34.74 92 PHE A CA 1
ATOM 719 C C . PHE A 1 92 ? -45.664 139.515 -78.881 1.00 31.97 92 PHE A C 1
ATOM 720 O O . PHE A 1 92 ? -46.558 140.299 -79.187 1.00 30.68 92 PHE A O 1
ATOM 728 N N . LEU A 1 93 ? -45.850 138.202 -78.793 1.00 30.67 93 LEU A N 1
ATOM 729 C CA . LEU A 1 93 ? -47.147 137.587 -79.053 1.00 29.79 93 LEU A CA 1
ATOM 730 C C . LEU A 1 93 ? -48.041 137.727 -77.813 1.00 28.92 93 LEU A C 1
ATOM 731 O O . LEU A 1 93 ? -49.268 137.681 -77.910 1.00 28.14 93 LEU A O 1
ATOM 736 N N . VAL A 1 94 ? -47.408 137.881 -76.648 1.00 27.80 94 VAL A N 1
ATOM 737 C CA . VAL A 1 94 ? -48.111 138.073 -75.375 1.00 26.65 94 VAL A CA 1
ATOM 738 C C . VAL A 1 94 ? -47.336 139.120 -74.575 1.00 26.67 94 VAL A C 1
ATOM 739 O O . VAL A 1 94 ? -46.196 139.446 -74.903 1.00 24.47 94 VAL A O 1
ATOM 743 N N . PRO A 1 95 ? -47.945 139.665 -73.514 1.00 28.35 95 PRO A N 1
ATOM 744 C CA . PRO A 1 95 ? -47.221 140.674 -72.741 1.00 29.29 95 PRO A CA 1
ATOM 745 C C . PRO A 1 95 ? -45.819 140.206 -72.376 1.00 29.56 95 PRO A C 1
ATOM 746 O O . PRO A 1 95 ? -45.604 139.036 -72.045 1.00 27.59 95 PRO A O 1
ATOM 750 N N . PRO A 1 96 ? -44.841 141.120 -72.454 1.00 29.47 96 PRO A N 1
ATOM 751 C CA . PRO A 1 96 ? -43.447 140.807 -72.125 1.00 28.85 96 PRO A CA 1
ATOM 752 C C . PRO A 1 96 ? -43.317 140.204 -70.713 1.00 29.28 96 PRO A C 1
ATOM 753 O O . PRO A 1 96 ? -42.500 139.307 -70.485 1.00 28.24 96 PRO A O 1
ATOM 757 N N . GLU A 1 97 ? -44.134 140.686 -69.776 1.00 28.60 97 GLU A N 1
ATOM 758 C CA . GLU A 1 97 ? -44.079 140.189 -68.405 1.00 30.65 97 GLU A CA 1
ATOM 759 C C . GLU A 1 97 ? -44.540 138.741 -68.274 1.00 30.48 97 GLU A C 1
ATOM 760 O O . GLU A 1 97 ? -44.414 138.135 -67.215 1.00 31.64 97 GLU A O 1
ATOM 766 N N . LYS A 1 98 ? -45.079 138.186 -69.351 1.00 30.71 98 LYS A N 1
ATOM 767 C CA . LYS A 1 98 ? -45.524 136.803 -69.337 1.00 30.55 98 LYS A CA 1
ATOM 768 C C . LYS A 1 98 ? -44.636 136.025 -70.295 1.00 28.95 98 LYS A C 1
ATOM 769 O O . LYS A 1 98 ? -44.843 134.838 -70.528 1.00 29.90 98 LYS A O 1
ATOM 775 N N . SER A 1 99 ? -43.629 136.704 -70.831 1.00 27.77 99 SER A N 1
ATOM 776 C CA . SER A 1 99 ? -42.721 136.100 -71.802 1.00 27.65 99 SER A CA 1
ATOM 777 C C . SER A 1 99 ? -41.308 135.869 -71.273 1.00 25.95 99 SER A C 1
ATOM 778 O O . SER A 1 99 ? -40.466 135.314 -71.974 1.00 26.55 99 SER A O 1
ATOM 781 N N . ILE A 1 100 ? -41.046 136.301 -70.047 1.00 23.65 100 ILE A N 1
ATOM 782 C CA . ILE A 1 100 ? -39.713 136.163 -69.478 1.00 22.57 100 ILE A CA 1
ATOM 783 C C . ILE A 1 100 ? -39.304 134.721 -69.251 1.00 21.80 100 ILE A C 1
ATOM 784 O O . ILE A 1 100 ? -39.977 133.985 -68.529 1.00 21.56 100 ILE A O 1
ATOM 789 N N . ASN A 1 101 ? -38.197 134.316 -69.862 1.00 20.87 101 ASN A N 1
ATOM 790 C CA . ASN A 1 101 ? -37.697 132.959 -69.680 1.00 20.95 101 ASN A CA 1
ATOM 791 C C . ASN A 1 101 ? -36.884 132.917 -68.388 1.00 20.43 101 ASN A C 1
ATOM 792 O O . ASN A 1 101 ? -37.072 132.029 -67.556 1.00 20.34 101 ASN A O 1
ATOM 797 N N . LYS A 1 102 ? -36.002 133.894 -68.205 1.00 19.36 102 LYS A N 1
ATOM 798 C CA . LYS A 1 102 ? -35.172 133.933 -67.010 1.00 20.06 102 LYS A CA 1
ATOM 799 C C . LYS A 1 102 ? -34.706 135.342 -66.709 1.00 17.89 102 LYS A C 1
ATOM 800 O O . LYS A 1 102 ? -34.721 136.211 -67.570 1.00 18.11 102 LYS A O 1
ATOM 806 N N . ILE A 1 103 ? -34.268 135.551 -65.475 1.00 18.37 103 ILE A N 1
ATOM 807 C CA . ILE A 1 103 ? -33.743 136.841 -65.047 1.00 16.91 103 ILE A CA 1
ATOM 808 C C . ILE A 1 103 ? -32.374 136.590 -64.423 1.00 18.77 103 ILE A C 1
ATOM 809 O O . ILE A 1 103 ? -32.211 135.656 -63.646 1.00 20.72 103 ILE A O 1
ATOM 814 N N . GLY A 1 104 ? -31.393 137.412 -64.779 1.00 18.68 104 GLY A N 1
ATOM 815 C CA . GLY A 1 104 ? -30.060 137.307 -64.214 1.00 18.86 104 GLY A CA 1
ATOM 816 C C . GLY A 1 104 ? -29.164 138.458 -64.625 1.00 20.07 104 GLY A C 1
ATOM 817 O O . GLY A 1 104 ? -29.508 139.239 -65.512 1.00 21.34 104 GLY A O 1
ATOM 818 N N . HIS A 1 105 ? -28.009 138.563 -63.976 1.00 20.20 105 HIS A N 1
ATOM 819 C CA . HIS A 1 105 ? -27.313 137.392 -63.456 1.00 20.56 105 HIS A CA 1
ATOM 820 C C . HIS A 1 105 ? -26.780 137.645 -62.050 1.00 22.10 105 HIS A C 1
ATOM 821 O O . HIS A 1 105 ? -25.991 136.861 -61.524 1.00 22.53 105 HIS A O 1
ATOM 828 N N . ALA A 1 106 ? -27.145 138.794 -61.487 1.00 20.54 106 ALA A N 1
ATOM 829 C CA . ALA A 1 106 ? -26.667 139.142 -60.159 1.00 20.53 106 ALA A CA 1
ATOM 830 C C . ALA A 1 106 ? -27.773 139.397 -59.139 1.00 21.17 106 ALA A C 1
ATOM 831 O O . ALA A 1 106 ? -27.667 140.310 -58.318 1.00 21.05 106 ALA A O 1
ATOM 833 N N . LEU A 1 107 ? -28.833 138.597 -59.189 1.00 20.14 107 LEU A N 1
ATOM 834 C CA . LEU A 1 107 ? -29.909 138.742 -58.216 1.00 21.27 107 LEU A CA 1
ATOM 835 C C . LEU A 1 107 ? -29.290 138.581 -56.823 1.00 22.53 107 LEU A C 1
ATOM 836 O O . LEU A 1 107 ? -29.643 139.294 -55.885 1.00 21.74 107 LEU A O 1
ATOM 841 N N . HIS A 1 108 ? -28.352 137.641 -56.714 1.00 23.75 108 HIS A N 1
ATOM 842 C CA . HIS A 1 108 ? -27.670 137.335 -55.451 1.00 24.69 108 HIS A CA 1
ATOM 843 C C . HIS A 1 108 ? -26.938 138.524 -54.826 1.00 25.77 108 HIS A C 1
ATOM 844 O O . HIS A 1 108 ? -26.663 138.530 -53.623 1.00 26.45 108 HIS A O 1
ATOM 851 N N . ALA A 1 109 ? -26.628 139.529 -55.637 1.00 26.45 109 ALA A N 1
ATOM 852 C CA . ALA A 1 109 ? -25.910 140.703 -55.148 1.00 28.88 109 ALA A CA 1
ATOM 853 C C . ALA A 1 109 ? -26.720 141.993 -55.085 1.00 29.86 109 ALA A C 1
ATOM 854 O O . ALA A 1 109 ? -26.520 142.801 -54.178 1.00 31.03 109 ALA A O 1
ATOM 856 N N . HIS A 1 110 ? -27.634 142.192 -56.032 1.00 28.54 110 HIS A N 1
ATOM 857 C CA . HIS A 1 110 ? -28.402 143.429 -56.066 1.00 28.22 110 HIS A CA 1
ATOM 858 C C . HIS A 1 110 ? -29.824 143.401 -55.536 1.00 27.67 110 HIS A C 1
ATOM 859 O O . HIS A 1 110 ? -30.531 144.402 -55.613 1.00 28.44 110 HIS A O 1
ATOM 866 N N . ASP A 1 111 ? -30.255 142.264 -55.008 1.00 26.15 111 ASP A N 1
ATOM 867 C CA . ASP A 1 111 ? -31.589 142.181 -54.432 1.00 24.57 111 ASP A CA 1
ATOM 868 C C . ASP A 1 111 ? -31.464 141.608 -53.026 1.00 24.16 111 ASP A C 1
ATOM 869 O O . ASP A 1 111 ? -30.961 140.503 -52.838 1.00 24.46 111 ASP A O 1
ATOM 874 N N . PRO A 1 112 ? -31.934 142.354 -52.018 1.00 25.02 112 PRO A N 1
ATOM 875 C CA . PRO A 1 112 ? -31.881 141.945 -50.611 1.00 23.36 112 PRO A CA 1
ATOM 876 C C . PRO A 1 112 ? -32.477 140.562 -50.326 1.00 22.24 112 PRO A C 1
ATOM 877 O O . PRO A 1 112 ? -31.907 139.780 -49.563 1.00 23.52 112 PRO A O 1
ATOM 881 N N . VAL A 1 113 ? -33.624 140.257 -50.922 1.00 18.55 113 VAL A N 1
ATOM 882 C CA . VAL A 1 113 ? -34.247 138.962 -50.672 1.00 16.96 113 VAL A CA 1
ATOM 883 C C . VAL A 1 113 ? -33.396 137.816 -51.201 1.00 18.04 113 VAL A C 1
ATOM 884 O O . VAL A 1 113 ? -33.057 136.910 -50.454 1.00 16.94 113 VAL A O 1
ATOM 888 N N . PHE A 1 114 ? -33.039 137.853 -52.484 1.00 17.75 114 PHE A N 1
ATOM 889 C CA . PHE A 1 114 ? -32.239 136.771 -53.030 1.00 19.28 114 PHE A CA 1
ATOM 890 C C . PHE A 1 114 ? -30.852 136.723 -52.412 1.00 22.36 114 PHE A C 1
ATOM 891 O O . PHE A 1 114 ? -30.324 135.641 -52.149 1.00 22.27 114 PHE A O 1
ATOM 899 N N . LYS A 1 115 ? -30.272 137.890 -52.152 1.00 24.44 115 LYS A N 1
ATOM 900 C CA . LYS A 1 115 ? -28.955 137.941 -51.535 1.00 26.10 115 LYS A CA 1
ATOM 901 C C . LYS A 1 115 ? -28.999 137.268 -50.172 1.00 27.03 115 LYS A C 1
ATOM 902 O O . LYS A 1 115 ? -28.153 136.432 -49.856 1.00 26.72 115 LYS A O 1
ATOM 908 N N . SER A 1 116 ? -29.998 137.624 -49.368 1.00 27.55 116 SER A N 1
ATOM 909 C CA . SER A 1 116 ? -30.133 137.048 -48.035 1.00 28.83 116 SER A CA 1
ATOM 910 C C . SER A 1 116 ? -30.334 135.537 -48.085 1.00 29.43 116 SER A C 1
ATOM 911 O O . SER A 1 116 ? -29.844 134.801 -47.226 1.00 29.20 116 SER A O 1
ATOM 914 N N . ILE A 1 117 ? -31.064 135.071 -49.088 1.00 29.21 117 ILE A N 1
ATOM 915 C CA . ILE A 1 117 ? -31.306 133.642 -49.232 1.00 28.62 117 ILE A CA 1
ATOM 916 C C . ILE A 1 117 ? -30.034 132.928 -49.681 1.00 27.66 117 ILE A C 1
ATOM 917 O O . ILE A 1 117 ? -29.758 131.799 -49.270 1.00 27.62 117 ILE A O 1
ATOM 922 N N . THR A 1 118 ? -29.260 133.602 -50.524 1.00 25.97 118 THR A N 1
ATOM 923 C CA . THR A 1 118 ? -28.031 133.028 -51.051 1.00 25.46 118 THR A CA 1
ATOM 924 C C . THR A 1 118 ? -26.969 132.823 -49.979 1.00 26.06 118 THR A C 1
ATOM 925 O O . THR A 1 118 ? -26.275 131.807 -49.978 1.00 23.45 118 THR A O 1
ATOM 929 N N . HIS A 1 119 ? -26.853 133.780 -49.060 1.00 26.11 119 HIS A N 1
ATOM 930 C CA . HIS A 1 119 ? -25.856 133.701 -47.996 1.00 27.14 119 HIS A CA 1
ATOM 931 C C . HIS A 1 119 ? -26.425 133.213 -46.663 1.00 28.38 119 HIS A C 1
ATOM 932 O O . HIS A 1 119 ? -25.797 133.386 -45.617 1.00 28.60 119 HIS A O 1
ATOM 939 N N . SER A 1 120 ? -27.599 132.594 -46.695 1.00 28.19 120 SER A N 1
ATOM 940 C CA . SER A 1 120 ? -28.224 132.126 -45.463 1.00 29.92 120 SER A CA 1
ATOM 941 C C . SER A 1 120 ? -27.359 131.125 -44.701 1.00 32.34 120 SER A C 1
ATOM 942 O O . SER A 1 120 ? -26.357 130.620 -45.218 1.00 31.19 120 SER A O 1
ATOM 945 N N . PHE A 1 121 ? -27.773 130.844 -43.468 1.00 33.60 121 PHE A N 1
ATOM 946 C CA . PHE A 1 121 ? -27.085 129.904 -42.592 1.00 36.93 121 PHE A CA 1
ATOM 947 C C . PHE A 1 121 ? -27.105 128.525 -43.236 1.00 36.39 121 PHE A C 1
ATOM 948 O O . PHE A 1 121 ? -26.078 127.844 -43.326 1.00 37.46 121 PHE A O 1
ATOM 956 N N . LYS A 1 122 ? -28.285 128.124 -43.694 1.00 35.21 122 LYS A N 1
ATOM 957 C CA . LYS A 1 122 ? -28.452 126.828 -44.330 1.00 34.43 122 LYS A CA 1
ATOM 958 C C . LYS A 1 122 ? -27.504 126.611 -45.508 1.00 33.20 122 LYS A C 1
ATOM 959 O O . LYS A 1 122 ? -26.900 125.551 -45.634 1.00 33.81 122 LYS A O 1
ATOM 965 N N . VAL A 1 123 ? -27.354 127.622 -46.356 1.00 32.07 123 VAL A N 1
ATOM 966 C CA . VAL A 1 123 ? -26.474 127.510 -47.5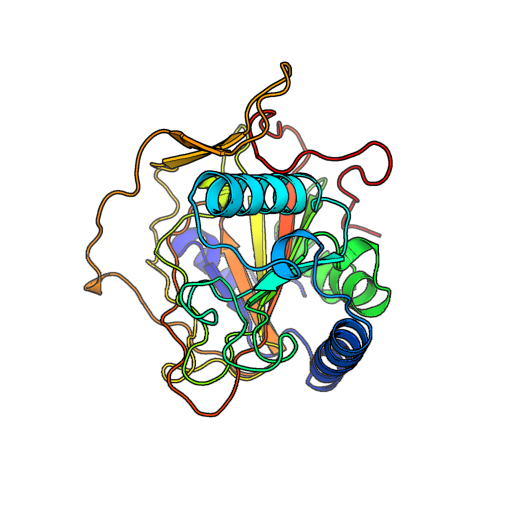16 1.00 31.31 123 VAL A CA 1
ATOM 967 C C . VAL A 1 123 ? -24.985 127.510 -47.146 1.00 32.12 123 VAL A C 1
ATOM 968 O O . VAL A 1 123 ? -24.182 126.823 -47.783 1.00 29.57 123 VAL A O 1
ATOM 972 N N . GLN A 1 124 ? -24.613 128.274 -46.122 1.00 31.50 124 GLN A N 1
ATOM 973 C CA . GLN A 1 124 ? -23.209 128.319 -45.728 1.00 32.94 124 GLN A CA 1
ATOM 974 C C . GLN A 1 124 ? -22.758 127.005 -45.101 1.00 33.53 124 GLN A C 1
ATOM 975 O O . GLN A 1 124 ? -21.642 126.549 -45.343 1.00 34.20 124 GLN A O 1
ATOM 981 N N . THR A 1 125 ? -23.626 126.391 -44.307 1.00 32.89 125 THR A N 1
ATOM 982 C CA . THR A 1 125 ? -23.274 125.139 -43.662 1.00 34.70 125 THR A CA 1
ATOM 983 C C . THR A 1 125 ? -23.172 124.026 -44.698 1.00 34.32 125 THR A C 1
ATOM 984 O O . THR A 1 125 ? -22.247 123.216 -44.661 1.00 34.38 125 THR A O 1
ATOM 988 N N . LEU A 1 126 ? -24.113 123.991 -45.636 1.00 33.43 126 LEU A N 1
ATOM 989 C CA . LEU A 1 126 ? -24.064 122.984 -46.684 1.00 31.78 126 LEU A CA 1
ATOM 990 C C . LEU A 1 126 ? -22.724 123.119 -47.405 1.00 31.29 126 LEU A C 1
ATOM 991 O O . LEU A 1 126 ? -22.042 122.131 -47.655 1.00 31.37 126 LEU A O 1
ATOM 996 N N . ALA A 1 127 ? -22.344 124.351 -47.724 1.00 30.58 127 ALA A N 1
ATOM 997 C CA . ALA A 1 127 ? -21.087 124.605 -48.413 1.00 32.84 127 ALA A CA 1
ATOM 998 C C . ALA A 1 127 ? -19.905 124.128 -47.572 1.00 36.00 127 ALA A C 1
ATOM 999 O O . ALA A 1 127 ? -18.959 123.535 -48.097 1.00 35.21 127 ALA A O 1
ATOM 1001 N N . ARG A 1 128 ? -19.959 124.407 -46.272 1.00 38.16 128 ARG A N 1
ATOM 1002 C CA . ARG A 1 128 ? -18.904 123.993 -45.359 1.00 41.44 128 ARG A CA 1
ATOM 1003 C C . ARG A 1 128 ? -18.846 122.472 -45.349 1.00 42.84 128 ARG A C 1
ATOM 1004 O O . ARG A 1 128 ? -17.775 121.886 -45.505 1.00 43.56 128 ARG A O 1
ATOM 1012 N N . SER A 1 129 ? -20.003 121.837 -45.183 1.00 42.55 129 SER A N 1
ATOM 1013 C CA . SER A 1 129 ? -20.066 120.381 -45.155 1.00 43.72 129 SER A CA 1
ATOM 1014 C C . SER A 1 129 ? -19.557 119.772 -46.460 1.00 45.45 129 SER A C 1
ATOM 1015 O O . SER A 1 129 ? -19.345 118.561 -46.543 1.00 46.39 129 SER A O 1
ATOM 1018 N N . LEU A 1 130 ? -19.381 120.606 -47.484 1.00 45.07 130 LEU A N 1
ATOM 1019 C CA . LEU A 1 130 ? -18.873 120.137 -48.773 1.00 43.02 130 LEU A CA 1
ATOM 1020 C C . LEU A 1 130 ? -17.378 120.436 -48.841 1.00 42.63 130 LEU A C 1
ATOM 1021 O O . LEU A 1 130 ? -16.715 120.158 -49.842 1.00 41.85 130 LEU A O 1
ATOM 1026 N N . GLY A 1 131 ? -16.860 121.017 -47.764 1.00 43.03 131 GLY A N 1
ATOM 1027 C CA . GLY A 1 131 ? -15.447 121.332 -47.688 1.00 43.39 131 GLY A CA 1
ATOM 1028 C C . GLY A 1 131 ? -15.001 122.491 -48.550 1.00 43.76 131 GLY A C 1
ATOM 1029 O O . GLY A 1 131 ? -13.818 122.605 -48.871 1.00 44.11 131 GLY A O 1
ATOM 1030 N N . LEU A 1 132 ? -15.932 123.354 -48.934 1.00 43.22 132 LEU A N 1
ATOM 1031 C CA . LEU A 1 132 ? -15.568 124.499 -49.755 1.00 42.84 132 LEU A CA 1
ATOM 1032 C C . LEU A 1 132 ? -14.667 125.438 -48.955 1.00 42.89 132 LEU A C 1
ATOM 1033 O O . LEU A 1 132 ? -14.984 125.803 -47.823 1.00 42.20 132 LEU A O 1
ATOM 1038 N N . GLN A 1 133 ? -13.536 125.811 -49.545 1.00 43.26 133 GLN A N 1
ATOM 1039 C CA . GLN A 1 133 ? -12.580 126.692 -48.886 1.00 44.20 133 GLN A CA 1
ATOM 1040 C C . GLN A 1 133 ? -12.927 128.157 -49.061 1.00 42.35 133 GLN A C 1
ATOM 1041 O O . GLN A 1 133 ? -13.337 128.828 -48.119 1.00 41.44 133 GLN A O 1
ATOM 1047 N N . MET A 1 134 ? -12.744 128.658 -50.273 1.00 41.25 134 MET A N 1
ATOM 1048 C CA . MET A 1 134 ? -13.039 130.049 -50.547 1.00 40.96 134 MET A CA 1
ATOM 1049 C C . MET A 1 134 ? -14.087 130.153 -51.647 1.00 37.45 134 MET A C 1
ATOM 1050 O O . MET A 1 134 ? -13.803 130.603 -52.760 1.00 35.84 134 MET A O 1
ATOM 1055 N N . PRO A 1 135 ? -15.319 129.720 -51.345 1.00 35.24 135 PRO A N 1
ATOM 1056 C CA . PRO A 1 135 ? -16.429 129.760 -52.299 1.00 33.60 135 PRO A CA 1
ATOM 1057 C C . PRO A 1 135 ? -16.918 131.177 -52.568 1.00 32.17 135 PRO A C 1
ATOM 1058 O O . PRO A 1 135 ? -17.148 131.946 -51.639 1.00 32.43 135 PRO A O 1
ATOM 1062 N N . VAL A 1 136 ? -17.046 131.522 -53.844 1.00 31.94 136 VAL A N 1
ATOM 1063 C CA . VAL A 1 136 ? -17.560 132.827 -54.243 1.00 31.11 136 VAL A CA 1
ATOM 1064 C C . VAL A 1 136 ? -18.744 132.564 -55.166 1.00 30.12 136 VAL A C 1
ATOM 1065 O O . VAL A 1 136 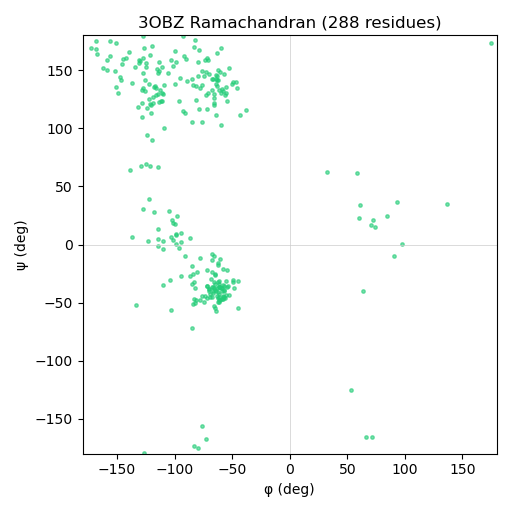? -18.816 131.514 -55.810 1.00 30.03 136 VAL A O 1
ATOM 1069 N N . VAL A 1 137 ? -19.680 133.503 -55.215 1.00 29.06 137 VAL A N 1
ATOM 1070 C CA . VAL A 1 137 ? -20.859 133.362 -56.061 1.00 27.32 137 VAL A CA 1
ATOM 1071 C C . VAL A 1 137 ? -20.554 133.989 -57.416 1.00 26.44 137 VAL A C 1
ATOM 1072 O O . VAL A 1 137 ? -20.385 135.203 -57.520 1.00 25.92 137 VAL A O 1
ATOM 1076 N N . VAL A 1 138 ? -20.486 133.164 -58.458 1.00 24.80 138 VAL A N 1
ATOM 1077 C CA . VAL A 1 138 ? -20.166 133.673 -59.786 1.00 23.97 138 VAL A CA 1
ATOM 1078 C C . VAL A 1 138 ? -21.368 134.163 -60.587 1.00 23.73 138 VAL A C 1
ATOM 1079 O O . VAL A 1 138 ? -21.228 135.041 -61.437 1.00 23.45 138 VAL A O 1
ATOM 1083 N N . GLN A 1 139 ? -22.544 133.608 -60.312 1.00 21.60 139 GLN A N 1
ATOM 1084 C CA . GLN A 1 139 ? -23.752 134.021 -61.020 1.00 22.82 139 GLN A CA 1
ATOM 1085 C C . GLN A 1 139 ? -25.005 133.481 -60.328 1.00 21.42 139 GLN A C 1
ATOM 1086 O O . GLN A 1 139 ? -24.928 132.581 -59.493 1.00 22.14 139 GLN A O 1
ATOM 1092 N N . SER A 1 140 ? -26.154 134.050 -60.677 1.00 19.94 140 SER A N 1
ATOM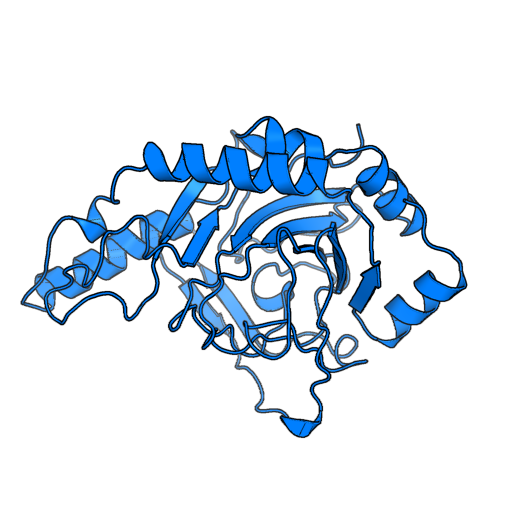 1093 C CA . SER A 1 140 ? -27.435 133.607 -60.141 1.00 18.40 140 SER A CA 1
ATOM 1094 C C . SER A 1 140 ? -28.512 133.908 -61.178 1.00 19.14 140 SER A C 1
ATOM 1095 O O . SER A 1 140 ? -28.388 134.862 -61.946 1.00 21.64 140 SER A O 1
ATOM 1098 N N . MET A 1 141 ? -29.555 133.086 -61.213 1.00 19.66 141 MET A N 1
ATOM 1099 C CA . MET A 1 141 ? -30.652 133.257 -62.165 1.00 20.62 141 MET A CA 1
ATOM 1100 C C . MET A 1 141 ? -31.984 132.839 -61.548 1.00 19.64 141 MET A C 1
ATOM 1101 O O . MET A 1 141 ? -32.029 132.034 -60.616 1.00 19.57 141 MET A O 1
ATOM 1106 N N . TYR A 1 142 ? -33.065 133.391 -62.081 1.00 18.11 142 TYR A N 1
ATOM 1107 C CA . TYR A 1 142 ? -34.401 133.010 -61.654 1.00 18.52 142 TYR A CA 1
ATOM 1108 C C . TYR A 1 142 ? -34.995 132.469 -62.949 1.00 17.91 142 TYR A C 1
ATOM 1109 O O . TYR A 1 142 ? -35.049 133.171 -63.962 1.00 18.01 142 TYR A O 1
ATOM 1118 N N . ILE A 1 143 ? -35.430 131.219 -62.922 1.00 18.31 143 ILE A N 1
ATOM 1119 C CA . ILE A 1 143 ? -35.972 130.592 -64.116 1.00 17.26 143 ILE A CA 1
ATOM 1120 C C . ILE A 1 143 ? -37.459 130.370 -63.952 1.00 17.91 143 ILE A C 1
ATOM 1121 O O . ILE A 1 143 ? -37.905 129.718 -63.007 1.00 18.60 143 ILE A O 1
ATOM 1126 N N . PHE A 1 144 ? -38.227 130.923 -64.882 1.00 17.35 144 PHE A N 1
ATOM 1127 C CA . PHE A 1 144 ? -39.676 130.838 -64.815 1.00 17.63 144 PHE A CA 1
ATOM 1128 C C . PHE A 1 144 ? -40.360 129.570 -65.310 1.00 18.81 144 PHE A C 1
ATOM 1129 O O . PHE A 1 144 ? -41.222 129.030 -64.613 1.00 20.10 144 PHE A O 1
ATOM 1137 N N . LYS A 1 145 ? -39.986 129.098 -66.500 1.00 17.68 145 LYS A N 1
ATOM 1138 C CA . LYS A 1 145 ? -40.639 127.935 -67.090 1.00 19.68 145 LYS A CA 1
ATOM 1139 C C . LYS A 1 145 ? -42.113 128.298 -67.209 1.00 19.67 145 LYS A C 1
ATOM 1140 O O . LYS A 1 145 ? -42.970 127.659 -66.593 1.00 18.64 145 LYS A O 1
ATOM 1146 N N . GLN A 1 146 ? -42.400 129.336 -67.992 1.00 20.37 146 GLN A N 1
ATOM 1147 C CA . GLN A 1 146 ? -43.769 129.800 -68.193 1.00 20.80 146 GLN A CA 1
ATOM 1148 C C . GLN A 1 146 ? -44.661 128.645 -68.622 1.00 22.28 146 GLN A C 1
ATOM 1149 O O . GLN A 1 146 ? -44.200 127.685 -69.242 1.00 22.41 146 GLN A O 1
ATOM 1155 N N . PRO A 1 147 ? -45.958 128.720 -68.296 1.00 22.80 147 PRO A N 1
ATOM 1156 C CA . PRO A 1 147 ? -46.884 127.652 -68.674 1.00 23.30 147 PRO A CA 1
ATOM 1157 C C . PRO A 1 147 ? -46.940 127.473 -70.191 1.00 22.08 147 PRO A C 1
ATOM 1158 O O . PRO A 1 147 ? -46.742 128.422 -70.940 1.00 21.07 147 PRO A O 1
ATOM 1162 N N . HIS A 1 148 ? -47.181 126.241 -70.624 1.00 22.30 148 HIS A N 1
ATOM 1163 C CA . HIS A 1 148 ? -47.321 125.905 -72.042 1.00 23.19 148 HIS A CA 1
ATOM 1164 C C . HIS A 1 148 ? -46.140 126.090 -72.990 1.00 22.53 148 HIS A C 1
ATOM 1165 O O . HIS A 1 148 ? -45.930 125.255 -73.862 1.00 21.63 148 HIS A O 1
ATOM 1172 N N . PHE A 1 149 ? -45.369 127.164 -72.858 1.00 21.73 149 PHE A N 1
ATOM 1173 C CA . PHE A 1 149 ? -44.233 127.319 -73.759 1.00 22.69 149 PHE A CA 1
ATOM 1174 C C . PHE A 1 149 ? -42.897 127.461 -73.025 1.00 23.73 149 PHE A C 1
ATOM 1175 O O . PHE A 1 149 ? -41.855 127.660 -73.661 1.00 24.13 149 PHE A O 1
ATOM 1183 N N . GLY A 1 150 ? -42.931 127.356 -71.698 1.00 21.64 150 GLY A N 1
ATOM 1184 C CA . GLY A 1 150 ? -41.713 127.474 -70.917 1.00 20.63 150 GLY A CA 1
ATOM 1185 C C . GLY A 1 150 ? -40.638 126.681 -71.617 1.00 20.53 150 GLY A C 1
ATOM 1186 O O . GLY A 1 150 ? -40.694 125.459 -71.667 1.00 20.40 150 GLY A O 1
ATOM 1187 N N . GLY A 1 151 ? -39.658 127.392 -72.159 1.00 21.20 151 GLY A N 1
ATOM 1188 C CA . GLY A 1 151 ? -38.589 126.768 -72.916 1.00 23.35 151 GLY A CA 1
ATOM 1189 C C . GLY A 1 151 ? -37.836 125.586 -72.332 1.00 23.49 151 GLY A C 1
ATOM 1190 O O . GLY A 1 151 ? -37.498 125.555 -71.150 1.00 22.63 151 GLY A O 1
ATOM 1191 N N . GLU A 1 152 ? -37.569 124.596 -73.168 1.00 23.52 152 GLU A N 1
ATOM 1192 C CA . GLU A 1 152 ? -36.800 123.457 -72.708 1.00 24.73 152 GLU A CA 1
ATOM 1193 C C . GLU A 1 152 ? -35.357 123.968 -72.555 1.00 23.84 152 GLU A C 1
ATOM 1194 O O . GLU A 1 152 ? -35.000 125.005 -73.106 1.00 22.75 152 GLU A O 1
ATOM 1200 N N . VAL A 1 153 ? -34.555 123.244 -71.783 1.00 23.57 153 VAL A N 1
ATOM 1201 C CA . VAL A 1 153 ? -33.149 123.574 -71.596 1.00 23.19 153 VAL A CA 1
ATOM 1202 C C . VAL A 1 153 ? -32.481 122.301 -72.101 1.00 24.12 153 VAL A C 1
ATOM 1203 O O . VAL A 1 153 ? -32.641 121.237 -71.511 1.00 22.80 153 VAL A O 1
ATOM 1207 N N . SER A 1 154 ? -31.759 122.403 -73.209 1.00 25.08 154 SER A N 1
ATOM 1208 C CA . SER A 1 154 ? -31.128 121.209 -73.771 1.00 27.08 154 SER A CA 1
ATOM 1209 C C . SER A 1 154 ? -29.962 120.691 -72.929 1.00 27.08 154 SER A C 1
ATOM 1210 O O . SER A 1 154 ? -29.386 121.424 -72.117 1.00 28.40 154 SER A O 1
ATOM 1213 N N . PRO A 1 155 ? -29.613 119.411 -73.103 1.00 26.70 155 PRO A N 1
ATOM 1214 C CA . PRO A 1 155 ? -28.530 118.733 -72.385 1.00 26.90 155 PRO A CA 1
ATOM 1215 C C . PRO A 1 155 ? -27.259 119.563 -72.342 1.00 25.47 155 PRO A C 1
ATOM 1216 O O . PRO A 1 155 ? -26.835 120.128 -73.351 1.00 25.69 155 PRO A O 1
ATOM 1220 N N . HIS A 1 156 ? -26.652 119.635 -71.167 1.00 24.02 156 HIS A N 1
ATOM 1221 C CA . HIS A 1 156 ? -25.441 120.413 -71.026 1.00 22.57 156 HIS A CA 1
ATOM 1222 C C . HIS A 1 156 ? -24.738 120.159 -69.700 1.00 21.05 156 HIS A C 1
ATOM 1223 O O . HIS A 1 156 ? -25.242 119.443 -68.838 1.00 21.51 156 HIS A O 1
ATOM 1230 N N . GLN A 1 157 ? -23.567 120.771 -69.557 1.00 21.10 157 GLN A N 1
ATOM 1231 C CA . GLN A 1 157 ? -22.753 120.685 -68.351 1.00 20.80 157 GLN A CA 1
ATOM 1232 C C . GLN A 1 157 ? -22.479 122.147 -68.024 1.00 21.33 157 GLN A C 1
ATOM 1233 O O . GLN A 1 157 ? -22.122 122.923 -68.918 1.00 21.62 157 GLN A O 1
ATOM 1239 N N . ASP A 1 158 ? -22.651 122.543 -66.767 1.00 21.92 158 ASP A N 1
ATOM 1240 C CA . ASP A 1 158 ? -22.442 123.940 -66.422 1.00 21.56 158 ASP A CA 1
ATOM 1241 C C . ASP A 1 158 ? -21.023 124.440 -66.649 1.00 23.94 158 ASP A C 1
ATOM 1242 O O . ASP A 1 158 ? -20.830 125.611 -66.986 1.00 23.26 158 ASP A O 1
ATOM 1247 N N . ALA A 1 159 ? -20.038 123.557 -66.478 1.00 23.68 159 ALA A N 1
ATOM 1248 C CA . ALA A 1 159 ? -18.634 123.921 -66.668 1.00 22.86 159 ALA A CA 1
ATOM 1249 C C . ALA A 1 159 ? -18.358 124.361 -68.108 1.00 23.54 159 ALA A C 1
ATOM 1250 O O . ALA A 1 159 ? -17.330 124.987 -68.396 1.00 22.64 159 ALA A O 1
ATOM 1252 N N . SER A 1 160 ? -19.285 124.039 -69.009 1.00 24.48 160 SER A N 1
ATOM 1253 C CA . SER A 1 160 ? -19.156 124.429 -70.407 1.00 24.36 160 SER A CA 1
ATOM 1254 C C . SER A 1 160 ? -19.227 125.950 -70.511 1.00 26.68 160 SER A C 1
ATOM 1255 O O . SER A 1 160 ? -18.596 126.554 -71.380 1.00 28.22 160 SER A O 1
ATOM 1258 N N . PHE A 1 161 ? -19.999 126.569 -69.624 1.00 27.06 161 PHE A N 1
ATOM 1259 C CA . PHE A 1 161 ? -20.151 128.021 -69.632 1.00 28.09 161 PHE A CA 1
ATOM 1260 C C . PHE A 1 161 ? -19.342 128.685 -68.518 1.00 27.88 161 PHE A C 1
ATOM 1261 O O . PHE A 1 161 ? -18.896 129.827 -68.659 1.00 27.76 161 PHE A O 1
ATOM 1269 N N . LEU A 1 162 ? -19.172 127.965 -67.414 1.00 26.93 162 LEU A N 1
ATOM 1270 C CA . LEU A 1 162 ? -18.431 128.469 -66.260 1.00 28.24 162 LEU A CA 1
ATOM 1271 C C . LEU A 1 162 ? -17.185 127.592 -66.141 1.00 29.13 162 LEU A C 1
ATOM 1272 O O . LEU A 1 162 ? -17.023 126.821 -65.192 1.00 26.59 162 LEU A O 1
ATOM 1277 N N . TYR A 1 163 ? -16.310 127.720 -67.132 1.00 31.84 163 TYR A N 1
ATOM 1278 C CA . TYR A 1 163 ? -15.094 126.927 -67.186 1.00 35.13 163 TYR A CA 1
ATOM 1279 C C . TYR A 1 163 ? -14.007 127.465 -66.271 1.00 35.77 163 TYR A C 1
ATOM 1280 O O . TYR A 1 163 ? -13.881 128.673 -66.077 1.00 34.71 163 TYR A O 1
ATOM 1289 N N . THR A 1 164 ? -13.233 126.549 -65.701 1.00 37.09 164 THR A N 1
ATOM 1290 C CA . THR A 1 164 ? -12.142 126.902 -64.806 1.00 38.74 164 THR A CA 1
ATOM 1291 C C . THR A 1 164 ? -11.039 125.850 -64.877 1.00 41.24 164 THR A C 1
ATOM 1292 O O . THR A 1 164 ? -11.191 124.813 -65.526 1.00 41.97 164 THR A O 1
ATOM 1296 N N . GLU A 1 165 ? -9.932 126.129 -64.201 1.00 42.73 165 GLU A N 1
ATOM 1297 C CA . GLU A 1 165 ? -8.806 125.208 -64.142 1.00 43.58 165 GLU A CA 1
ATOM 1298 C C . GLU A 1 165 ? -8.358 125.063 -62.693 1.00 41.82 165 GLU A C 1
ATOM 1299 O O . GLU A 1 165 ? -7.973 126.042 -62.053 1.00 43.60 165 GLU A O 1
ATOM 1305 N N . PRO A 1 166 ? -8.437 123.842 -62.150 1.00 39.40 166 PRO A N 1
ATOM 1306 C CA . PRO A 1 166 ? -8.928 122.671 -62.879 1.00 38.80 166 PRO A CA 1
ATOM 1307 C C . PRO A 1 166 ? -10.453 122.629 -62.840 1.00 38.46 166 PRO A C 1
ATOM 1308 O O . PRO A 1 166 ? -11.094 123.558 -62.348 1.00 37.96 166 PRO A O 1
ATOM 1312 N N . LEU A 1 167 ? -11.024 121.545 -63.356 1.00 37.93 167 LEU A N 1
ATOM 1313 C CA . LEU A 1 167 ? -12.466 121.375 -63.335 1.00 37.02 167 LEU A CA 1
ATOM 1314 C C . LEU A 1 167 ? -12.805 120.894 -61.936 1.00 36.03 167 LEU A C 1
ATOM 1315 O O . LEU A 1 167 ? -11.923 120.815 -61.081 1.00 36.07 167 LEU A O 1
ATOM 1320 N N . GLY A 1 168 ? -14.071 120.571 -61.698 1.00 34.50 168 GLY A N 1
ATOM 1321 C CA . GLY A 1 168 ? -14.468 120.130 -60.376 1.00 33.74 168 GLY A CA 1
ATOM 1322 C C . GLY A 1 168 ? -14.446 121.258 -59.352 1.00 33.88 168 GLY A C 1
ATOM 1323 O O . GLY A 1 168 ? -14.453 121.001 -58.146 1.00 32.75 168 GLY A O 1
ATOM 1324 N N . ARG A 1 169 ? -14.426 122.507 -59.820 1.00 33.73 169 ARG A N 1
ATOM 1325 C CA . ARG A 1 169 ? -14.403 123.661 -58.914 1.00 35.25 169 ARG A CA 1
ATOM 1326 C C . ARG A 1 169 ? -15.669 124.530 -58.971 1.00 34.61 169 ARG A C 1
ATOM 1327 O O . ARG A 1 169 ? -15.779 125.521 -58.242 1.00 35.04 169 ARG A O 1
ATOM 1335 N N . VAL A 1 170 ? -16.614 124.171 -59.837 1.00 32.91 170 VAL A N 1
ATOM 1336 C CA . VAL A 1 170 ? -17.860 124.929 -59.966 1.00 31.25 170 VAL A CA 1
ATOM 1337 C C . VAL A 1 170 ? -19.040 124.066 -59.563 1.00 29.85 170 VAL A C 1
ATOM 1338 O O . VAL A 1 170 ? -19.195 122.944 -60.047 1.00 29.04 170 VAL A O 1
ATOM 1342 N N . LEU A 1 171 ? -19.873 124.599 -58.676 1.00 29.05 171 LEU A N 1
ATOM 1343 C CA . LEU A 1 171 ? -21.043 123.879 -58.188 1.00 29.65 171 LEU A CA 1
ATOM 1344 C C . LEU A 1 171 ? -22.313 124.703 -58.382 1.00 29.34 171 LEU A C 1
ATOM 1345 O O . LEU A 1 171 ? -22.302 125.926 -58.199 1.00 31.00 171 LEU A O 1
ATOM 1350 N N . GLY A 1 172 ? -23.402 124.029 -58.748 1.00 26.20 172 GLY A N 1
ATOM 1351 C CA . GLY A 1 172 ? -24.662 124.714 -58.943 1.00 24.53 172 GLY A CA 1
ATOM 1352 C C . GLY A 1 172 ? -25.696 124.405 -57.866 1.00 24.06 172 GLY A C 1
ATOM 1353 O O . GLY A 1 172 ? -25.846 123.254 -57.438 1.00 23.61 172 GLY A O 1
ATOM 1354 N N . VAL A 1 173 ? -26.392 125.439 -57.404 1.00 22.00 173 VAL A N 1
ATOM 1355 C CA . VAL A 1 173 ? -27.453 125.273 -56.410 1.00 21.04 173 VAL A CA 1
ATOM 1356 C C . VAL A 1 173 ? -28.738 125.651 -57.135 1.00 21.09 173 VAL A C 1
ATOM 1357 O O . VAL A 1 173 ? -28.858 126.757 -57.666 1.00 18.89 173 VAL A O 1
ATOM 1361 N N . TRP A 1 174 ? -29.684 124.719 -57.168 1.00 22.07 174 TRP A N 1
ATOM 1362 C CA . TRP A 1 174 ? -30.954 124.904 -57.860 1.00 20.61 174 TRP A CA 1
ATOM 1363 C C . TRP A 1 174 ? -32.075 124.733 -56.846 1.00 22.06 174 TRP A C 1
ATOM 1364 O O . TRP A 1 174 ? -32.209 123.673 -56.230 1.00 20.62 174 TRP A O 1
ATOM 1375 N N . ILE A 1 175 ? -32.886 125.774 -56.683 1.00 20.91 175 ILE A N 1
ATOM 1376 C CA . ILE A 1 175 ? -33.967 125.747 -55.708 1.00 20.81 175 ILE A CA 1
ATOM 1377 C C . ILE A 1 175 ? -35.342 125.902 -56.334 1.00 21.00 175 ILE A C 1
ATOM 1378 O O . ILE A 1 175 ? -35.600 126.852 -57.074 1.00 21.95 175 ILE A O 1
ATOM 1383 N N . ALA A 1 176 ? -36.224 124.964 -56.020 1.00 21.26 176 ALA A N 1
ATOM 1384 C CA . ALA A 1 176 ? -37.583 124.985 -56.536 1.00 20.82 176 ALA A CA 1
ATOM 1385 C C . ALA A 1 176 ? -38.432 125.974 -55.746 1.00 21.44 176 ALA A C 1
ATOM 1386 O O . ALA A 1 176 ? -38.629 125.818 -54.540 1.00 21.09 176 ALA A O 1
ATOM 1388 N N . VAL A 1 177 ? -38.918 127.008 -56.421 1.00 21.38 177 VAL A N 1
ATOM 1389 C CA . VAL A 1 177 ? -39.757 128.002 -55.756 1.00 20.17 177 VAL A CA 1
ATOM 1390 C C . VAL A 1 177 ? -41.177 127.433 -55.733 1.00 20.29 177 VAL A C 1
ATOM 1391 O O . VAL A 1 177 ? -41.943 127.670 -54.799 1.00 19.87 177 VAL A O 1
ATOM 1395 N N . GLU A 1 178 ? -41.502 126.665 -56.770 1.00 20.18 178 GLU A N 1
ATOM 1396 C CA . GLU A 1 178 ? -42.800 126.007 -56.905 1.00 21.31 178 GLU A CA 1
ATOM 1397 C C . GLU A 1 178 ? -42.480 124.544 -57.142 1.00 21.96 178 GLU A C 1
ATOM 1398 O O . GLU A 1 178 ? -41.325 124.193 -57.397 1.00 22.91 178 GLU A O 1
ATOM 1404 N N . ASP A 1 179 ? -43.500 123.697 -57.078 1.00 21.48 179 ASP A N 1
ATOM 1405 C CA . ASP A 1 179 ? -43.321 122.273 -57.312 1.00 22.16 179 ASP A CA 1
ATOM 1406 C C . ASP A 1 179 ? -42.857 122.020 -58.747 1.00 22.93 179 ASP A C 1
ATOM 1407 O O . ASP A 1 179 ? -43.378 122.616 -59.697 1.00 22.71 179 ASP A O 1
ATOM 1412 N N . ALA A 1 180 ? -41.885 121.128 -58.898 1.00 21.80 180 ALA A N 1
ATOM 1413 C CA . ALA A 1 180 ? -41.368 120.764 -60.209 1.00 22.46 180 ALA A CA 1
ATOM 1414 C C . ALA A 1 180 ? -41.790 119.318 -60.473 1.00 24.51 180 ALA A C 1
ATOM 1415 O O . ALA A 1 180 ? -41.473 118.417 -59.689 1.00 25.49 180 ALA A O 1
ATOM 1417 N N . THR A 1 181 ? -42.497 119.093 -61.574 1.00 24.87 181 THR A N 1
ATOM 1418 C CA . THR A 1 181 ? -42.971 117.753 -61.903 1.00 26.00 181 THR A CA 1
ATOM 1419 C C . THR A 1 181 ? -42.603 117.294 -63.307 1.00 26.87 181 THR A C 1
ATOM 1420 O O . THR A 1 181 ? -41.968 118.015 -64.073 1.00 26.13 181 THR A O 1
ATOM 1424 N N . LEU A 1 182 ? -43.007 116.073 -63.637 1.00 28.63 182 LEU A N 1
ATOM 1425 C CA . LEU A 1 182 ? -42.747 115.524 -64.956 1.00 28.99 182 LEU A CA 1
ATOM 1426 C C . LEU A 1 182 ? -43.562 116.327 -65.962 1.00 30.41 182 LEU A C 1
ATOM 1427 O O . LEU A 1 182 ? -43.226 116.393 -67.138 1.00 31.92 182 LEU A O 1
ATOM 1432 N N . GLU A 1 183 ? -44.633 116.951 -65.487 1.00 30.57 183 GLU A N 1
ATOM 1433 C CA . GLU A 1 183 ? -45.497 117.732 -66.359 1.00 32.11 183 GLU A CA 1
ATOM 1434 C C . GLU A 1 183 ? -45.026 119.158 -66.657 1.00 31.13 183 GLU A C 1
ATOM 1435 O O . GLU A 1 183 ? -45.183 119.627 -67.783 1.00 31.10 183 GLU A O 1
ATOM 1441 N N . ASN A 1 184 ? -44.442 119.842 -65.669 1.00 28.69 184 ASN A N 1
ATOM 1442 C CA . ASN A 1 184 ? -44.030 121.234 -65.881 1.00 26.53 184 ASN A CA 1
ATOM 1443 C C . ASN A 1 184 ? -42.558 121.561 -66.135 1.00 25.27 184 ASN A C 1
ATOM 1444 O O . ASN A 1 184 ? -42.143 122.697 -65.919 1.00 23.63 184 ASN A O 1
ATOM 1449 N N . GLY A 1 185 ? -41.772 120.585 -66.584 1.00 24.08 185 GLY A N 1
ATOM 1450 C CA . GLY A 1 185 ? -40.373 120.850 -66.893 1.00 21.67 185 GLY A CA 1
ATOM 1451 C C . GLY A 1 185 ? -39.316 120.616 -65.826 1.00 20.97 185 GLY A C 1
ATOM 1452 O O . GLY A 1 185 ? -38.340 121.364 -65.743 1.00 20.85 185 GLY A O 1
ATOM 1453 N N . CYS A 1 186 ? -39.498 119.583 -65.013 1.00 20.14 186 CYS A N 1
ATOM 1454 C CA . CYS A 1 186 ? -38.531 119.273 -63.975 1.00 20.95 186 CYS A CA 1
ATOM 1455 C C . CYS A 1 186 ? -37.193 118.910 -64.618 1.00 19.88 186 CYS A C 1
ATOM 1456 O O . CYS A 1 186 ? -37.116 118.642 -65.819 1.00 19.27 186 CYS A O 1
ATOM 1459 N N . LEU A 1 187 ? -36.139 118.909 -63.812 1.00 19.47 187 LEU A N 1
ATOM 1460 C CA . LEU A 1 187 ? -34.812 118.573 -64.294 1.00 19.32 187 LEU A CA 1
ATOM 1461 C C . LEU A 1 187 ? -34.667 117.073 -64.559 1.00 20.25 187 LEU A C 1
ATOM 1462 O O . LEU A 1 187 ? -35.422 116.257 -64.031 1.00 19.31 187 LEU A O 1
ATOM 1467 N N . TRP A 1 188 ? -33.685 116.731 -65.384 1.00 21.14 188 TRP A N 1
ATOM 1468 C CA . TRP A 1 188 ? -33.354 115.345 -65.689 1.00 22.71 188 TRP A CA 1
ATOM 1469 C C . TRP A 1 188 ? -31.833 115.304 -65.639 1.00 23.34 188 TRP A C 1
ATOM 1470 O O . TRP A 1 188 ? -31.175 116.231 -66.107 1.00 24.39 188 TRP A O 1
ATOM 1481 N N . PHE A 1 189 ? -31.272 114.244 -65.072 1.00 23.51 189 PHE A N 1
ATOM 1482 C CA . PHE A 1 189 ? -29.819 114.112 -64.993 1.00 24.35 189 PHE A CA 1
ATOM 1483 C C . PHE A 1 189 ? -29.386 112.742 -65.507 1.00 24.49 189 PHE A C 1
ATOM 1484 O O . PHE A 1 189 ? -30.172 111.786 -65.527 1.00 23.20 189 PHE A O 1
ATOM 1492 N N . ILE A 1 190 ? -28.127 112.661 -65.918 1.00 24.01 190 ILE A N 1
ATOM 1493 C CA . ILE A 1 190 ? -27.544 111.391 -66.323 1.00 24.56 190 ILE A CA 1
ATOM 1494 C C . ILE A 1 190 ? -26.589 111.132 -65.165 1.00 24.62 190 ILE A C 1
ATOM 1495 O O . ILE A 1 190 ? -25.510 111.726 -65.088 1.00 23.34 190 ILE A O 1
ATOM 1500 N N . PRO A 1 191 ? -26.995 110.267 -64.225 1.00 25.78 191 PRO A N 1
ATOM 1501 C CA . PRO A 1 191 ? -26.182 109.923 -63.054 1.00 26.53 191 PRO A CA 1
ATOM 1502 C C . PRO A 1 191 ? -24.801 109.421 -63.483 1.00 27.74 191 PRO A C 1
ATOM 1503 O O . PRO A 1 191 ? -24.695 108.632 -64.423 1.00 28.36 191 PRO A O 1
ATOM 1507 N N . GLY A 1 192 ? -23.756 109.891 -62.804 1.00 27.48 192 GLY A N 1
ATOM 1508 C CA . GLY A 1 192 ? -22.399 109.461 -63.112 1.00 27.61 192 GLY A CA 1
ATOM 1509 C C . GLY A 1 192 ? -21.765 110.009 -64.379 1.00 29.00 192 GLY A C 1
ATOM 1510 O O . GLY A 1 192 ? -20.740 109.485 -64.835 1.00 29.74 192 GLY A O 1
ATOM 1511 N N . SER A 1 193 ? -22.349 111.062 -64.945 1.00 26.85 193 SER A N 1
ATOM 1512 C CA . SER A 1 193 ? -21.820 111.654 -66.175 1.00 26.14 193 SER A CA 1
ATOM 1513 C C . SER A 1 193 ? -20.874 112.821 -65.904 1.00 25.02 193 SER A C 1
ATOM 1514 O O . SER A 1 193 ? -20.471 113.529 -66.820 1.00 25.56 193 SER A O 1
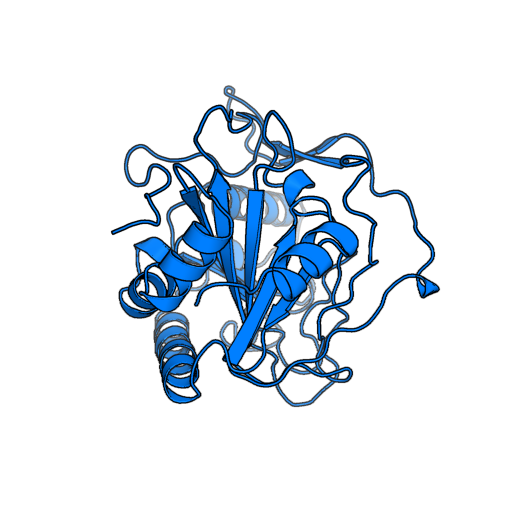ATOM 1517 N N . HIS A 1 194 ? -20.499 113.003 -64.646 1.00 25.75 194 HIS A N 1
ATOM 1518 C CA . HIS A 1 194 ? -19.637 114.120 -64.268 1.00 26.12 194 HIS A CA 1
ATOM 1519 C C . HIS A 1 194 ? -18.159 113.784 -64.045 1.00 26.55 194 HIS A C 1
ATOM 1520 O O . HIS A 1 194 ? -17.441 114.574 -63.423 1.00 25.74 194 HIS A O 1
ATOM 1527 N N . THR A 1 195 ? -17.689 112.645 -64.549 1.00 26.26 195 THR A N 1
ATOM 1528 C CA . THR A 1 195 ? -16.291 112.274 -64.318 1.00 26.88 195 THR A CA 1
ATOM 1529 C C . THR A 1 195 ? -15.390 112.232 -65.550 1.00 28.67 195 THR A C 1
ATOM 1530 O O . THR A 1 195 ? -14.280 111.711 -65.476 1.00 30.80 195 THR A O 1
ATOM 1534 N N . SER A 1 196 ? -15.839 112.776 -66.674 1.00 27.16 196 SER A N 1
ATOM 1535 C CA . SER A 1 196 ? -15.017 112.743 -67.877 1.00 27.37 196 SER A CA 1
ATOM 1536 C C . SER A 1 196 ? -14.822 114.111 -68.525 1.00 25.88 196 SER A C 1
ATOM 1537 O O . SER A 1 196 ? -14.670 114.212 -69.740 1.00 26.53 196 SER A O 1
ATOM 1540 N N . GLY A 1 197 ? -14.815 115.162 -67.712 1.00 25.71 197 GLY A N 1
ATOM 1541 C CA . GLY A 1 197 ? -14.637 116.498 -68.249 1.00 26.68 197 GLY A CA 1
ATOM 1542 C C . GLY A 1 197 ? -15.793 116.942 -69.135 1.00 27.30 197 GLY A C 1
ATOM 1543 O O . GLY A 1 197 ? -16.866 116.333 -69.144 1.00 26.72 197 GLY A O 1
ATOM 1544 N N . VAL A 1 198 ? -15.571 118.006 -69.894 1.00 28.10 198 VAL A N 1
ATOM 1545 C CA . VAL A 1 198 ? -16.611 118.537 -70.765 1.00 31.35 198 VAL A CA 1
ATOM 1546 C C . VAL A 1 198 ? -16.223 118.421 -72.236 1.00 33.70 198 VAL A C 1
ATOM 1547 O O . VAL A 1 198 ? -15.042 118.456 -72.578 1.00 34.54 198 VAL A O 1
ATOM 1551 N N . SER A 1 199 ? -17.223 118.286 -73.100 1.00 35.12 199 SER A N 1
ATOM 1552 C CA . SER A 1 199 ? -16.992 118.160 -74.530 1.00 36.98 199 SER A CA 1
ATOM 1553 C C . SER A 1 199 ? -17.079 119.502 -75.247 1.00 38.67 199 SER A C 1
ATOM 1554 O O . SER A 1 199 ? -16.461 119.697 -76.296 1.00 39.72 199 SER A O 1
ATOM 1557 N N . ARG A 1 200 ? -17.842 120.431 -74.681 1.00 38.54 200 ARG A N 1
ATOM 1558 C CA . ARG A 1 200 ? -18.011 121.741 -75.296 1.00 37.56 200 ARG A CA 1
ATOM 1559 C C . ARG A 1 200 ? -17.796 122.892 -74.319 1.00 37.75 200 ARG A C 1
ATOM 1560 O O . ARG A 1 200 ? -17.890 122.720 -73.102 1.00 36.17 200 ARG A O 1
ATOM 1568 N N . ARG A 1 201 ? -17.504 124.067 -74.875 1.00 38.75 201 ARG A N 1
ATOM 1569 C CA . ARG A 1 201 ? -17.282 125.278 -74.092 1.00 40.61 201 ARG A CA 1
ATOM 1570 C C . ARG A 1 201 ? -17.765 126.507 -74.850 1.00 41.30 201 ARG A C 1
ATOM 1571 O O . ARG A 1 201 ? -17.609 126.597 -76.070 1.00 41.48 201 ARG A O 1
ATOM 1579 N N . MET A 1 202 ? -18.359 127.449 -74.128 1.00 40.77 202 MET A N 1
ATOM 1580 C CA . MET A 1 202 ? -18.816 128.679 -74.748 1.00 40.94 202 MET A CA 1
ATOM 1581 C C . MET A 1 202 ? -17.749 129.719 -74.453 1.00 41.60 202 MET A C 1
ATOM 1582 O O . MET A 1 202 ? -17.228 129.780 -73.339 1.00 40.07 202 MET A O 1
ATOM 1587 N N . VAL A 1 203 ? -17.421 130.530 -75.452 1.00 43.37 203 VAL A N 1
ATOM 1588 C CA . VAL A 1 203 ? -16.400 131.551 -75.288 1.00 46.31 203 VAL A CA 1
ATOM 1589 C C . VAL A 1 203 ? -16.836 132.897 -75.854 1.00 47.90 203 VAL A C 1
ATOM 1590 O O . VAL A 1 203 ? -17.654 132.964 -76.772 1.00 46.34 203 VAL A O 1
ATOM 1594 N N . ARG A 1 204 ? -16.283 133.969 -75.298 1.00 51.52 204 ARG A N 1
ATOM 1595 C CA . ARG A 1 204 ? -16.608 135.315 -75.749 1.00 55.45 204 ARG A CA 1
ATOM 1596 C C . ARG A 1 204 ? -15.380 135.964 -76.374 1.00 58.55 204 ARG A C 1
ATOM 1597 O O . ARG A 1 204 ? -14.251 135.700 -75.958 1.00 58.61 204 ARG A O 1
ATOM 1605 N N . ALA A 1 205 ? -15.605 136.812 -77.374 1.00 62.28 205 ALA A N 1
ATOM 1606 C CA . ALA A 1 205 ? -14.514 137.508 -78.049 1.00 65.91 205 ALA A CA 1
ATOM 1607 C C . ALA A 1 205 ? -13.677 138.265 -77.016 1.00 69.11 205 ALA A C 1
ATOM 1608 O O . ALA A 1 205 ? -14.213 139.003 -76.188 1.00 69.33 205 ALA A O 1
ATOM 1610 N N . PRO A 1 206 ? -12.345 138.092 -77.059 1.00 72.07 206 PRO A N 1
ATOM 1611 C CA . PRO A 1 206 ? -11.411 138.744 -76.136 1.00 74.52 206 PRO A CA 1
ATOM 1612 C C . PRO A 1 206 ? -11.260 140.228 -76.440 1.00 76.49 206 PRO A C 1
ATOM 1613 O O . PRO A 1 206 ? -12.039 140.796 -77.211 1.00 76.86 206 PRO A O 1
ATOM 1617 N N . VAL A 1 207 ? -10.255 140.852 -75.832 1.00 78.08 207 VAL A N 1
ATOM 1618 C CA . VAL A 1 207 ? -10.001 142.268 -76.059 1.00 79.62 207 VAL A CA 1
ATOM 1619 C C . VAL A 1 207 ? -9.813 142.478 -77.558 1.00 80.25 207 VAL A C 1
A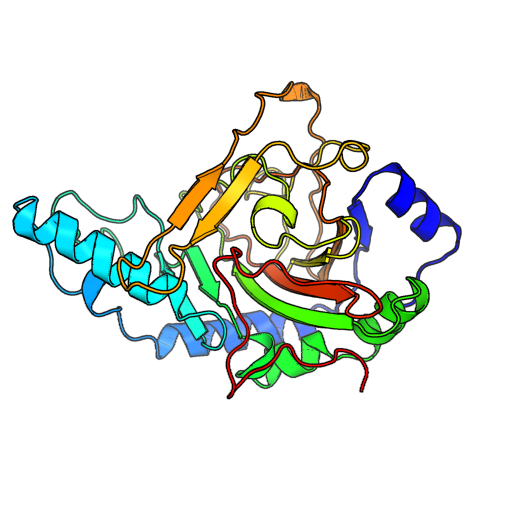TOM 1620 O O . VAL A 1 207 ? -9.017 141.789 -78.200 1.00 80.21 207 VAL A O 1
ATOM 1624 N N . GLY A 1 208 ? -10.555 143.429 -78.110 1.00 80.34 208 GLY A N 1
ATOM 1625 C CA . GLY A 1 208 ? -10.474 143.700 -79.531 1.00 80.44 208 GLY A CA 1
ATOM 1626 C C . GLY A 1 208 ? -11.878 143.880 -80.065 1.00 80.43 208 GLY A C 1
ATOM 1627 O O . GLY A 1 208 ? -12.189 143.491 -81.193 1.00 80.45 208 GLY A O 1
ATOM 1628 N N . SER A 1 209 ? -12.729 144.469 -79.229 1.00 80.26 209 SER A N 1
ATOM 1629 C CA . SER A 1 209 ? -14.122 144.721 -79.575 1.00 79.79 209 SER A CA 1
ATOM 1630 C C . SER A 1 209 ? -14.789 143.428 -80.037 1.00 78.59 209 SER A C 1
ATOM 1631 O O . SER A 1 209 ? -14.765 142.420 -79.326 1.00 78.81 209 SER A O 1
ATOM 1634 N N . ALA A 1 210 ? -15.378 143.458 -81.230 1.00 76.67 210 ALA A N 1
ATOM 1635 C CA . ALA A 1 210 ? -16.053 142.287 -81.777 1.00 74.21 210 ALA A CA 1
ATOM 1636 C C . ALA A 1 210 ? -16.677 141.464 -80.650 1.00 71.88 210 ALA A C 1
ATOM 1637 O O . ALA A 1 210 ? -16.307 140.309 -80.434 1.00 71.49 210 ALA A O 1
ATOM 1639 N N . PRO A 1 211 ? -17.629 142.062 -79.910 1.00 69.67 211 PRO A N 1
ATOM 1640 C CA . PRO A 1 211 ? -18.339 141.430 -78.789 1.00 67.06 211 PRO A CA 1
ATOM 1641 C C . PRO A 1 211 ? -19.208 140.262 -79.248 1.00 63.86 211 PRO A C 1
ATOM 1642 O O . PRO A 1 211 ? -20.045 140.418 -80.139 1.00 63.91 211 PRO A O 1
ATOM 1646 N N . GLY A 1 212 ? -19.015 139.096 -78.641 1.00 59.86 212 GLY A N 1
ATOM 1647 C CA . GLY A 1 212 ? -19.815 137.950 -79.030 1.00 55.44 212 GLY A CA 1
ATOM 1648 C C . GLY A 1 212 ? -19.438 136.643 -78.361 1.00 52.03 212 GLY A C 1
ATOM 1649 O O . GLY A 1 212 ? -18.438 136.555 -77.643 1.00 50.82 212 GLY A O 1
ATOM 1650 N N . THR A 1 213 ? -20.255 135.622 -78.601 1.00 49.33 213 THR A N 1
ATOM 1651 C CA . THR A 1 213 ? -20.020 134.298 -78.042 1.00 46.40 213 THR A CA 1
ATOM 1652 C C . THR A 1 213 ? -20.041 133.264 -79.156 1.00 44.89 213 THR A C 1
ATOM 1653 O O . THR A 1 213 ? -20.579 133.505 -80.237 1.00 44.53 213 THR A O 1
ATOM 1657 N N . SER A 1 214 ? -19.452 132.108 -78.876 1.00 43.85 214 SER A N 1
ATOM 1658 C CA . SER A 1 214 ? -19.386 131.009 -79.831 1.00 42.60 214 SER A CA 1
ATOM 1659 C C . SER A 1 214 ? -18.918 129.780 -79.069 1.00 41.02 214 SER A C 1
ATOM 1660 O O . SER A 1 214 ? -18.467 129.887 -77.929 1.00 39.87 214 SER A O 1
ATOM 1663 N N . PHE A 1 215 ? -19.021 128.614 -79.692 1.00 40.72 215 PHE A N 1
ATOM 1664 C CA . PHE A 1 215 ? -18.613 127.391 -79.026 1.00 40.75 215 PHE A CA 1
ATOM 1665 C C . PHE A 1 215 ? -17.367 126.712 -79.567 1.00 40.83 215 PHE A C 1
ATOM 1666 O O . PHE A 1 215 ? -17.007 126.850 -80.739 1.00 40.62 215 PHE A O 1
ATOM 1674 N N . LEU A 1 216 ? -16.714 125.985 -78.670 1.00 40.79 216 LEU A N 1
ATOM 1675 C CA . LEU A 1 216 ? -15.535 125.193 -78.975 1.00 40.79 216 LEU A CA 1
ATOM 1676 C C . LEU A 1 216 ? -16.033 123.776 -78.704 1.00 41.38 216 LEU A C 1
ATOM 1677 O O . LEU A 1 216 ? -16.698 123.531 -77.692 1.00 41.01 216 LEU A O 1
ATOM 1682 N N . GLY A 1 217 ? -15.740 122.849 -79.607 1.00 40.93 217 GLY A N 1
ATOM 1683 C CA . GLY A 1 217 ? -16.208 121.490 -79.420 1.00 41.13 217 GLY A CA 1
ATOM 1684 C C . GLY A 1 217 ? -17.705 121.445 -79.647 1.00 42.10 217 GLY A C 1
ATOM 1685 O O . GLY A 1 217 ? -18.281 122.386 -80.190 1.00 41.98 217 GLY A O 1
ATOM 1686 N N . SER A 1 218 ? -18.346 120.359 -79.237 1.00 43.13 218 SER A N 1
ATOM 1687 C CA . SER A 1 218 ? -19.786 120.232 -79.414 1.00 44.60 218 SER A CA 1
ATOM 1688 C C . SER A 1 218 ? -20.365 119.157 -78.511 1.00 44.57 218 SER A C 1
ATOM 1689 O O . SER A 1 218 ? -19.686 118.196 -78.154 1.00 44.94 218 SER A O 1
ATOM 1692 N N . GLU A 1 219 ? -21.628 119.321 -78.140 1.00 45.08 219 GLU A N 1
ATOM 1693 C CA . GLU A 1 219 ? -22.274 118.351 -77.277 1.00 46.19 219 GLU A CA 1
ATOM 1694 C C . GLU A 1 219 ? -22.424 117.019 -77.978 1.00 48.21 219 GLU A C 1
ATOM 1695 O O . GLU A 1 219 ? -23.063 116.921 -79.027 1.00 48.36 219 GLU A O 1
ATOM 1701 N N . PRO A 1 220 ? -21.819 115.971 -77.414 1.00 49.55 220 PRO A N 1
ATOM 1702 C CA . PRO A 1 220 ? -21.930 114.653 -78.034 1.00 50.63 220 PRO A CA 1
ATOM 1703 C C . PRO A 1 220 ? -23.347 114.155 -77.795 1.00 51.53 220 PRO A C 1
ATOM 1704 O O . PRO A 1 220 ? -23.830 114.182 -76.667 1.00 52.91 220 PRO A O 1
ATOM 1708 N N . ALA A 1 221 ? -24.025 113.725 -78.849 1.00 52.10 221 ALA A N 1
ATOM 1709 C CA . ALA A 1 221 ? -25.377 113.221 -78.682 1.00 53.24 221 ALA A CA 1
ATOM 1710 C C . ALA A 1 221 ? -25.274 112.055 -77.708 1.00 53.97 221 ALA A C 1
ATOM 1711 O O . ALA A 1 221 ? -24.389 111.207 -77.837 1.00 53.53 221 ALA A O 1
ATOM 1713 N N . ARG A 1 222 ? -26.163 112.023 -76.721 1.00 54.51 222 ARG A N 1
ATOM 1714 C CA . ARG A 1 222 ? -26.146 110.954 -75.732 1.00 54.17 222 ARG A CA 1
ATOM 1715 C C . ARG A 1 222 ? -27.490 110.238 -75.632 1.00 54.12 222 ARG A C 1
ATOM 1716 O O . ARG A 1 222 ? -28.535 110.792 -75.977 1.00 54.40 222 ARG A O 1
ATOM 1724 N N . ASP A 1 223 ? -27.449 108.995 -75.166 1.00 54.01 223 ASP A N 1
ATOM 1725 C CA . ASP A 1 223 ? -28.643 108.172 -75.038 1.00 53.14 223 ASP A CA 1
ATOM 1726 C C . ASP A 1 223 ? -29.695 108.791 -74.119 1.00 51.24 223 ASP A C 1
ATOM 1727 O O . ASP A 1 223 ? -29.581 108.748 -72.894 1.00 50.31 223 ASP A O 1
ATOM 1732 N N . ASN A 1 224 ? -30.727 109.356 -74.732 1.00 49.87 224 ASN A N 1
ATOM 1733 C CA . ASN A 1 224 ? -31.817 109.993 -74.009 1.00 48.99 224 ASN A CA 1
ATOM 1734 C C . ASN A 1 224 ? -32.382 109.127 -72.879 1.00 46.61 224 ASN A C 1
ATOM 1735 O O . ASN A 1 224 ? -32.820 109.644 -71.850 1.00 45.72 224 ASN A O 1
ATOM 1740 N N . SER A 1 225 ? -32.362 107.811 -73.067 1.00 43.76 225 SER A N 1
ATOM 1741 C CA . SER A 1 225 ? -32.875 106.892 -72.057 1.00 40.01 225 SER A CA 1
ATOM 1742 C C . SER A 1 225 ? -31.999 106.910 -70.806 1.00 37.77 225 SER A C 1
ATOM 1743 O O . SER A 1 225 ? -32.393 106.393 -69.759 1.00 36.19 225 SER A O 1
ATOM 1746 N N . LEU A 1 226 ? -30.813 107.504 -70.916 1.00 36.10 226 LEU A N 1
ATOM 1747 C CA . LEU A 1 226 ? -29.887 107.580 -69.786 1.00 36.12 226 LEU A CA 1
ATOM 1748 C C . LEU A 1 226 ? -30.274 108.664 -68.769 1.00 34.55 226 LEU A C 1
ATOM 1749 O O . LEU A 1 226 ? -29.728 108.715 -67.664 1.00 33.83 226 LEU A O 1
ATOM 1754 N N . PHE A 1 227 ? -31.215 109.526 -69.142 1.00 32.31 227 PHE A N 1
ATOM 1755 C CA . PHE A 1 227 ? -31.649 110.587 -68.245 1.00 30.05 227 PHE A CA 1
ATOM 1756 C C . PHE A 1 227 ? -32.655 110.110 -67.214 1.00 30.64 227 PHE A C 1
ATOM 1757 O O . PHE A 1 227 ? -33.582 109.370 -67.531 1.00 31.69 227 PHE A O 1
ATOM 1765 N N . VAL A 1 228 ? -32.461 110.544 -65.976 1.00 29.91 228 VAL A N 1
ATOM 1766 C CA . VAL A 1 228 ? -33.365 110.220 -64.886 1.00 30.18 228 VAL A CA 1
ATOM 1767 C C . VAL A 1 228 ? -34.016 111.533 -64.448 1.00 31.32 228 VAL A C 1
ATOM 1768 O O . VAL A 1 228 ? -33.332 112.539 -64.218 1.00 30.13 228 VAL A O 1
ATOM 1772 N N . PRO A 1 229 ? -35.352 111.546 -64.351 1.00 31.91 229 PRO A N 1
ATOM 1773 C CA . PRO A 1 229 ? -36.097 112.741 -63.944 1.00 31.48 229 PRO A CA 1
ATOM 1774 C C . PRO A 1 229 ? -35.970 113.012 -62.454 1.00 31.36 229 PRO A C 1
ATOM 1775 O O . PRO A 1 229 ? -35.898 112.082 -61.657 1.00 31.69 229 PRO A O 1
ATOM 1779 N N . THR A 1 230 ? -35.935 114.283 -62.072 1.00 30.51 230 THR A N 1
ATOM 1780 C CA . THR A 1 230 ? -35.844 114.603 -60.663 1.00 31.05 230 THR A CA 1
ATOM 1781 C C . THR A 1 230 ? -36.899 115.604 -60.233 1.00 30.79 230 THR A C 1
ATOM 1782 O O . THR A 1 230 ? -36.595 116.749 -59.909 1.00 32.08 230 THR A O 1
ATOM 1786 N N . PRO A 1 231 ? -38.174 115.183 -60.252 1.00 29.61 231 PRO A N 1
ATOM 1787 C CA . PRO A 1 231 ? -39.264 116.069 -59.836 1.00 27.77 231 PRO A CA 1
ATOM 1788 C C . PRO A 1 231 ? -39.083 116.302 -58.340 1.00 27.57 231 PRO A C 1
ATOM 1789 O O . PRO A 1 231 ? -38.678 115.390 -57.620 1.00 25.95 231 PRO A O 1
ATOM 1793 N N . VAL A 1 232 ? -39.359 117.521 -57.882 1.00 26.48 232 VAL A N 1
ATOM 1794 C CA . VAL A 1 232 ? -39.218 117.848 -56.467 1.00 25.83 232 VAL A CA 1
ATOM 1795 C C . VAL A 1 232 ? -40.331 118.772 -56.024 1.00 26.32 232 VAL A C 1
ATOM 1796 O O . VAL A 1 232 ? -40.987 119.423 -56.844 1.00 25.96 232 VAL A O 1
ATOM 1800 N N . GLN A 1 233 ? -40.549 118.816 -54.718 1.00 25.40 233 GLN A N 1
ATOM 1801 C CA . GLN A 1 233 ? -41.572 119.678 -54.166 1.00 25.43 233 GLN A CA 1
ATOM 1802 C C . GLN A 1 233 ? -40.950 121.025 -53.861 1.00 24.07 233 GLN A C 1
ATOM 1803 O O . GLN A 1 233 ? -39.737 121.149 -53.730 1.00 22.87 233 GLN A O 1
ATOM 1809 N N . ARG A 1 234 ? -41.804 122.032 -53.748 1.00 25.12 234 ARG A N 1
ATOM 1810 C CA . ARG A 1 234 ? -41.385 123.387 -53.431 1.00 25.75 234 ARG A CA 1
ATOM 1811 C C . ARG A 1 234 ? -40.406 123.382 -52.253 1.00 24.19 234 ARG A C 1
ATOM 1812 O O . ARG A 1 234 ? -40.586 122.631 -51.298 1.00 25.29 234 ARG A O 1
ATOM 1820 N N . GLY A 1 235 ? -39.373 124.214 -52.326 1.00 21.58 235 GLY A N 1
ATOM 1821 C CA . GLY A 1 235 ? -38.410 124.294 -51.242 1.00 20.79 235 GLY A CA 1
ATOM 1822 C C . GLY A 1 235 ? -37.217 123.354 -51.336 1.00 22.77 235 GLY A C 1
ATOM 1823 O O . GLY A 1 235 ? -36.269 123.478 -50.560 1.00 21.93 235 GLY A O 1
ATOM 1824 N N . ALA A 1 236 ? -37.256 122.410 -52.274 1.00 22.33 236 ALA A N 1
ATOM 1825 C CA . ALA A 1 236 ? -36.153 121.474 -52.440 1.00 22.12 236 ALA A CA 1
ATOM 1826 C C . ALA A 1 236 ? -34.940 122.153 -53.056 1.00 22.22 236 ALA A C 1
ATOM 1827 O O . ALA A 1 236 ? -35.063 123.098 -53.844 1.00 21.90 236 ALA A O 1
ATOM 1829 N N . LEU A 1 237 ? -33.763 121.676 -52.675 1.00 21.70 237 LEU A N 1
ATOM 1830 C CA . LEU A 1 237 ? -32.522 122.188 -53.226 1.00 23.24 237 LEU A CA 1
ATOM 1831 C C . LEU A 1 237 ? -31.862 121.014 -53.942 1.00 24.37 237 LEU A C 1
ATOM 1832 O O . LEU A 1 237 ? -31.842 119.897 -53.427 1.00 24.44 237 LEU A O 1
ATOM 1837 N N . VAL A 1 238 ? -31.356 121.265 -55.143 1.00 24.00 238 VAL A N 1
ATOM 1838 C CA . VAL A 1 238 ? -30.695 120.235 -55.926 1.00 23.46 238 VAL A CA 1
ATOM 1839 C C . VAL A 1 238 ? -29.278 120.711 -56.168 1.00 25.90 238 VAL A C 1
ATOM 1840 O O . VAL A 1 238 ? -29.066 121.786 -56.742 1.00 26.49 238 VAL A O 1
ATOM 1844 N N . LEU A 1 239 ? -28.309 119.928 -55.702 1.00 24.81 239 LEU A N 1
ATOM 1845 C CA . LEU A 1 239 ? -26.909 120.274 -55.874 1.00 24.51 239 LEU A CA 1
ATOM 1846 C C . LEU A 1 239 ? -26.538 119.772 -57.253 1.00 24.09 239 LEU A C 1
ATOM 1847 O O . LEU A 1 239 ? -26.910 118.662 -57.624 1.00 24.73 239 LEU A O 1
ATOM 1852 N N . ILE A 1 240 ? -25.799 120.575 -58.008 1.00 22.84 240 ILE A N 1
ATOM 1853 C CA . ILE A 1 240 ? -25.425 120.184 -59.359 1.00 23.28 240 ILE A CA 1
ATOM 1854 C C . ILE A 1 240 ? -23.934 120.315 -59.595 1.00 23.27 240 ILE A C 1
ATOM 1855 O O . ILE A 1 240 ? -23.409 121.424 -59.656 1.00 24.22 240 ILE A O 1
ATOM 1860 N N . HIS A 1 241 ? -23.259 119.176 -59.725 1.00 22.86 241 HIS A N 1
ATOM 1861 C CA . HIS A 1 241 ? -21.820 119.155 -59.980 1.00 22.20 241 HIS A CA 1
ATOM 1862 C C . HIS A 1 241 ? -21.587 119.812 -61.344 1.00 21.21 241 HIS A C 1
ATOM 1863 O O . HIS A 1 241 ? -22.368 119.619 -62.267 1.00 21.56 241 HIS A O 1
ATOM 1870 N N . GLY A 1 242 ? -20.516 120.587 -61.467 1.00 22.36 242 GLY A N 1
ATOM 1871 C CA . GLY A 1 242 ? -20.224 121.281 -62.712 1.00 23.47 242 GLY A CA 1
ATOM 1872 C C . GLY A 1 242 ? -20.126 120.490 -64.008 1.00 24.43 242 GLY A C 1
ATOM 1873 O O . GLY A 1 242 ? -20.281 121.061 -65.092 1.00 23.71 242 GLY A O 1
ATOM 1874 N N . GLU A 1 243 ? -19.869 119.191 -63.919 1.00 25.63 243 GLU A N 1
ATOM 1875 C CA . GLU A 1 243 ? -19.739 118.372 -65.119 1.00 26.91 243 GLU A CA 1
ATOM 1876 C C . GLU A 1 243 ? -20.865 117.372 -65.343 1.00 26.07 243 GLU A C 1
ATOM 1877 O O . GLU A 1 243 ? -20.816 116.587 -66.292 1.00 25.74 243 GLU A O 1
ATOM 1883 N N . VAL A 1 244 ? -21.873 117.376 -64.479 1.00 24.99 244 VAL A N 1
ATOM 1884 C CA . VAL A 1 244 ? -22.961 116.429 -64.670 1.00 24.57 244 VAL A CA 1
ATOM 1885 C C . VAL A 1 244 ? -23.864 116.918 -65.802 1.00 25.60 244 VAL A C 1
ATOM 1886 O O . VAL A 1 244 ? -24.148 118.113 -65.914 1.00 25.56 244 VAL A O 1
ATOM 1890 N N . VAL A 1 245 ? -24.272 115.989 -66.663 1.00 25.09 245 VAL A N 1
ATOM 1891 C CA . VAL A 1 245 ? -25.134 116.306 -67.793 1.00 24.30 245 VAL A CA 1
ATOM 1892 C C . VAL A 1 245 ? -26.580 116.373 -67.309 1.00 24.52 245 VAL A C 1
ATOM 1893 O O . VAL A 1 245 ? -27.081 115.422 -66.710 1.00 22.91 245 VAL A O 1
ATOM 1897 N N . HIS A 1 246 ? -27.239 117.508 -67.551 1.00 25.46 246 HIS A N 1
ATOM 1898 C CA . HIS A 1 246 ? -28.633 117.681 -67.151 1.00 23.86 246 HIS A CA 1
ATOM 1899 C C . HIS A 1 246 ? -29.412 118.517 -68.164 1.00 23.90 246 HIS A C 1
ATOM 1900 O O . HIS A 1 246 ? -28.829 119.266 -68.951 1.00 25.00 246 HIS A O 1
ATOM 1907 N N . LYS A 1 247 ? -30.734 118.382 -68.133 1.00 22.36 247 LYS A N 1
ATOM 1908 C CA . LYS A 1 247 ? -31.608 119.094 -69.059 1.00 23.09 247 LYS A CA 1
ATOM 1909 C C . LYS A 1 247 ? -32.986 119.215 -68.429 1.00 22.01 247 LYS A C 1
ATOM 1910 O O . LYS A 1 247 ? -33.237 118.672 -67.356 1.00 23.02 247 LYS A O 1
ATOM 1916 N N . SER A 1 248 ? -33.879 119.924 -69.108 1.00 20.59 248 SER A N 1
ATOM 1917 C CA . SER A 1 248 ? -35.252 120.069 -68.645 1.00 19.67 248 SER A CA 1
ATOM 1918 C C . SER A 1 248 ? -36.129 120.255 -69.881 1.00 19.36 248 SER A C 1
ATOM 1919 O O . SER A 1 248 ? -35.776 121.009 -70.791 1.00 19.29 248 SER A O 1
ATOM 1922 N N . LYS A 1 249 ? -37.258 119.551 -69.918 1.00 18.96 249 LYS A N 1
ATOM 1923 C CA . LYS A 1 249 ? -38.177 119.629 -71.051 1.00 20.03 249 LYS A CA 1
ATOM 1924 C C . LYS A 1 249 ? -39.044 120.879 -70.996 1.00 20.92 249 LYS A C 1
ATOM 1925 O O . LYS A 1 249 ? -39.099 121.556 -69.973 1.00 21.26 249 LYS A O 1
ATOM 1931 N N . GLN A 1 250 ? -39.713 121.175 -72.107 1.00 21.08 250 GLN A N 1
ATOM 1932 C CA . GLN A 1 250 ? -40.602 122.330 -72.210 1.00 20.82 250 GLN A CA 1
ATOM 1933 C C . GLN A 1 250 ? -41.774 122.144 -71.247 1.00 21.69 250 GLN A C 1
ATOM 1934 O O . GLN A 1 250 ? -42.227 121.023 -71.019 1.00 19.85 250 GLN A O 1
ATOM 1940 N N . ASN A 1 251 ? -42.260 123.244 -70.683 1.00 20.06 251 ASN A N 1
ATOM 1941 C CA . ASN A 1 251 ? -43.378 123.185 -69.753 1.00 20.06 251 ASN A CA 1
ATOM 1942 C C . ASN A 1 251 ? -44.694 123.197 -70.537 1.00 21.99 251 ASN A C 1
ATOM 1943 O O . ASN A 1 251 ? -45.103 124.233 -71.056 1.00 19.97 251 ASN A O 1
ATOM 1948 N N . LEU A 1 252 ? -45.352 122.046 -70.619 1.00 22.02 252 LEU A N 1
ATOM 1949 C CA . LEU A 1 252 ? -46.607 121.952 -71.345 1.00 24.11 252 LEU A CA 1
ATOM 1950 C C . LEU A 1 252 ? -47.814 122.029 -70.410 1.00 25.12 252 LEU A C 1
ATOM 1951 O O . LEU A 1 252 ? -48.941 121.820 -70.851 1.00 25.33 252 LEU A O 1
ATOM 1956 N N . SER A 1 253 ? -47.588 122.344 -69.133 1.00 24.99 253 SER A N 1
ATOM 1957 C CA . SER A 1 253 ? -48.691 122.425 -68.167 1.00 26.14 253 SER A CA 1
ATOM 1958 C C . SER A 1 253 ? -49.263 123.839 -68.030 1.00 26.78 253 SER A C 1
ATOM 1959 O O . SER A 1 253 ? -48.784 124.777 -68.672 1.00 25.91 253 SER A O 1
ATOM 1962 N N . ASP A 1 254 ? -50.281 123.981 -67.178 1.00 28.66 254 ASP A N 1
ATOM 1963 C CA . ASP A 1 254 ? -50.918 125.276 -66.925 1.00 32.41 254 ASP A CA 1
ATOM 1964 C C . ASP A 1 254 ? -50.175 126.074 -65.862 1.00 33.34 254 ASP A C 1
ATOM 1965 O O . ASP A 1 254 ? -50.367 127.282 -65.746 1.00 35.49 254 ASP A O 1
ATOM 1970 N N . ARG A 1 255 ? -49.348 125.405 -65.068 1.00 33.17 255 ARG A N 1
ATOM 1971 C CA . ARG A 1 255 ? -48.605 126.099 -64.018 1.00 33.84 255 ARG A CA 1
ATOM 1972 C C . ARG A 1 255 ? -47.167 126.350 -64.424 1.00 31.45 255 ARG A C 1
ATOM 1973 O O . ARG A 1 255 ? -46.610 125.626 -65.247 1.00 31.82 255 ARG A O 1
ATOM 1981 N N . SER A 1 256 ? -46.570 127.386 -63.848 1.00 27.76 256 SER A N 1
ATOM 1982 C CA . SER A 1 256 ? -45.186 127.700 -64.147 1.00 23.91 256 SER A CA 1
ATOM 1983 C C . SER A 1 256 ? -44.339 126.788 -63.264 1.00 20.97 256 SER A C 1
ATOM 1984 O O . SER A 1 256 ? -44.879 126.024 -62.455 1.00 20.61 256 SER A O 1
ATOM 1987 N N . ARG A 1 257 ? -43.021 126.852 -63.425 1.00 19.06 257 ARG A N 1
ATOM 1988 C CA . ARG A 1 257 ? -42.111 126.018 -62.631 1.00 17.54 257 ARG A CA 1
ATOM 1989 C C . ARG A 1 257 ? -40.933 126.895 -62.233 1.00 17.24 257 ARG A C 1
ATOM 1990 O O . ARG A 1 257 ? -39.802 126.666 -62.633 1.00 17.44 257 ARG A O 1
ATOM 1998 N N . GLN A 1 258 ? -41.219 127.918 -61.439 1.00 16.82 258 GLN A N 1
ATOM 1999 C CA . GLN A 1 258 ? -40.201 128.858 -60.999 1.00 14.78 258 GLN A CA 1
ATOM 2000 C C . GLN A 1 258 ? -39.115 128.241 -60.115 1.00 15.12 258 GLN A C 1
ATOM 2001 O O . GLN A 1 258 ? -39.396 127.421 -59.236 1.00 13.39 258 GLN A O 1
ATOM 2007 N N . ALA A 1 259 ? -37.873 128.640 -60.375 1.00 13.07 259 ALA A N 1
ATOM 2008 C CA . ALA A 1 259 ? -36.718 128.158 -59.628 1.00 15.09 259 ALA A CA 1
ATOM 2009 C C . ALA A 1 259 ? -35.661 129.252 -59.540 1.00 15.40 259 ALA A C 1
ATOM 2010 O O . ALA A 1 259 ? -35.489 130.041 -60.469 1.00 15.93 259 ALA A O 1
ATOM 2012 N N . TYR A 1 260 ? -34.977 129.306 -58.406 1.00 15.48 260 TYR A N 1
ATOM 2013 C CA . TYR A 1 260 ? -33.899 130.260 -58.199 1.00 16.17 260 TYR A CA 1
ATOM 2014 C C . TYR A 1 260 ? -32.603 129.445 -58.165 1.00 17.88 260 TYR A C 1
ATOM 2015 O O . TYR A 1 260 ? -32.510 128.454 -57.442 1.00 17.60 260 TYR A O 1
ATOM 2024 N N . THR A 1 261 ? -31.613 129.863 -58.944 1.00 18.47 261 THR A N 1
ATOM 2025 C CA . THR A 1 261 ? -30.339 129.163 -59.002 1.00 19.31 261 THR A CA 1
ATOM 2026 C C . THR A 1 261 ? -29.160 130.117 -58.851 1.00 20.97 261 THR A C 1
ATOM 2027 O O . THR A 1 261 ? -29.271 131.325 -59.107 1.00 21.54 261 THR A O 1
ATOM 2031 N N . PHE A 1 262 ? -28.036 129.572 -58.410 1.00 20.85 262 PHE A N 1
ATOM 2032 C CA . PHE A 1 262 ? -26.801 130.344 -58.293 1.00 22.41 262 PHE A CA 1
ATOM 2033 C C . PHE A 1 262 ? -25.634 129.376 -58.295 1.00 24.29 262 PHE A C 1
ATOM 2034 O O . PHE A 1 262 ? -25.775 128.230 -57.878 1.00 25.20 262 PHE A O 1
ATOM 2042 N N . HIS A 1 263 ? -24.493 129.823 -58.798 1.00 25.67 263 HIS A N 1
ATOM 2043 C CA . HIS A 1 263 ? -23.328 128.954 -58.870 1.00 28.29 263 HIS A CA 1
ATOM 2044 C C . HIS A 1 263 ? -22.163 129.449 -58.038 1.00 29.58 263 HIS A C 1
ATOM 2045 O O . HIS A 1 263 ? -21.847 130.642 -58.025 1.00 29.90 263 HIS A O 1
ATOM 2052 N N . LEU A 1 264 ? -21.540 128.513 -57.332 1.00 30.97 264 LEU A N 1
ATOM 2053 C CA . LEU A 1 264 ? -20.392 128.810 -56.495 1.00 30.99 264 LEU A CA 1
ATOM 2054 C C . LEU A 1 264 ? -19.143 128.291 -57.169 1.00 33.27 264 LEU A C 1
ATOM 2055 O O . LEU A 1 264 ? -19.187 127.288 -57.880 1.00 35.20 264 LEU A O 1
ATOM 2060 N N . MET A 1 265 ? -18.032 128.985 -56.954 1.00 34.57 265 MET A N 1
ATOM 2061 C CA . MET A 1 265 ? -16.748 128.543 -57.472 1.00 36.49 265 MET A CA 1
ATOM 2062 C C . MET A 1 265 ? -15.781 128.470 -56.305 1.00 36.61 265 MET A C 1
ATOM 2063 O O . MET A 1 265 ? -15.710 129.401 -55.502 1.00 36.64 265 MET A O 1
ATOM 2068 N N . GLU A 1 266 ? -15.062 127.359 -56.193 1.00 36.62 266 GLU A N 1
ATOM 2069 C CA . GLU A 1 266 ? -14.050 127.232 -55.148 1.00 36.94 266 GLU A CA 1
ATOM 2070 C C . GLU A 1 266 ? -12.892 128.074 -55.676 1.00 36.30 266 GLU A C 1
ATOM 2071 O O . GLU A 1 266 ? -12.197 127.666 -56.612 1.00 35.34 266 GLU A O 1
ATOM 2077 N N . ALA A 1 267 ? -12.701 129.255 -55.098 1.00 36.68 267 ALA A N 1
ATOM 2078 C CA . ALA A 1 267 ? -11.644 130.157 -55.541 1.00 38.40 267 ALA A CA 1
ATOM 2079 C C . ALA A 1 267 ? -10.262 129.653 -55.146 1.00 40.75 267 ALA A C 1
ATOM 2080 O O . ALA A 1 267 ? -9.258 130.019 -55.756 1.00 42.07 267 ALA A O 1
ATOM 2082 N N . SER A 1 268 ? -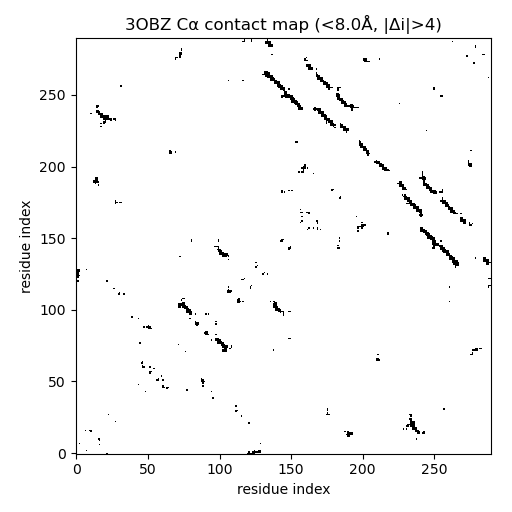10.217 128.803 -54.131 1.00 42.78 268 SER A N 1
ATOM 2083 C CA . SER A 1 268 ? -8.954 128.272 -53.644 1.00 45.82 268 SER A CA 1
ATOM 2084 C C . SER A 1 268 ? -8.223 127.418 -54.674 1.00 46.59 268 SER A C 1
ATOM 2085 O O . SER A 1 268 ? -8.663 126.318 -55.014 1.00 47.09 268 SER A O 1
ATOM 2088 N N . GLY A 1 269 ? -7.099 127.934 -55.162 1.00 47.59 269 GLY A N 1
ATOM 2089 C CA . GLY A 1 269 ? -6.310 127.206 -56.140 1.00 47.92 269 GLY A CA 1
ATOM 2090 C C . GLY A 1 269 ? -7.065 126.932 -57.424 1.00 48.31 269 GLY A C 1
ATOM 2091 O O . GLY A 1 269 ? -6.870 125.896 -58.061 1.00 49.83 269 GLY A O 1
ATOM 2092 N N . THR A 1 270 ? -7.935 127.860 -57.806 1.00 46.72 270 THR A N 1
ATOM 2093 C CA . THR A 1 270 ? -8.711 127.706 -59.023 1.00 45.75 270 THR A CA 1
ATOM 2094 C C . THR A 1 270 ? -8.543 128.947 -59.876 1.00 45.64 270 THR A C 1
ATOM 2095 O O . THR A 1 270 ? -8.363 130.044 -59.355 1.00 45.39 270 THR A O 1
ATOM 2099 N N . THR A 1 271 ? -8.581 128.775 -61.191 1.00 46.47 271 THR A N 1
ATOM 2100 C CA . THR A 1 271 ? -8.459 129.914 -62.086 1.00 47.51 271 THR A CA 1
ATOM 2101 C C . THR A 1 271 ? -9.653 130.006 -63.034 1.00 47.04 271 THR A C 1
ATOM 2102 O O . THR A 1 271 ? -9.909 129.110 -63.841 1.00 46.93 271 THR A O 1
ATOM 2106 N N . TRP A 1 272 ? -10.383 131.106 -62.912 1.00 46.98 272 TRP A N 1
ATOM 2107 C CA . TRP A 1 272 ? -11.554 131.370 -63.732 1.00 46.31 272 TRP A CA 1
ATOM 2108 C C . TRP A 1 272 ? -11.129 131.705 -65.160 1.00 46.55 272 TRP A C 1
ATOM 2109 O O . TRP A 1 272 ? -10.458 132.710 -65.397 1.00 46.90 272 TRP A O 1
ATOM 2120 N N . SER A 1 273 ? -11.523 130.866 -66.113 1.00 46.25 273 SER A N 1
ATOM 2121 C CA . SER A 1 273 ? -11.161 131.089 -67.508 1.00 45.66 273 SER A CA 1
ATOM 2122 C C . SER A 1 273 ? -11.553 132.463 -68.036 1.00 46.28 273 SER A C 1
ATOM 2123 O O . SER A 1 273 ? -12.722 132.852 -67.994 1.00 45.93 273 SER A O 1
ATOM 2126 N N . PRO A 1 274 ? -10.570 133.216 -68.553 1.00 46.16 274 PRO A N 1
ATOM 2127 C CA . PRO A 1 274 ? -10.789 134.556 -69.104 1.00 44.82 274 PRO A CA 1
ATOM 2128 C C . PRO A 1 274 ? -11.658 134.529 -70.358 1.00 43.95 274 PRO A C 1
ATOM 2129 O O . PRO A 1 274 ? -12.077 135.575 -70.848 1.00 43.76 274 PRO A O 1
ATOM 2133 N N . GLU A 1 275 ? -11.922 133.333 -70.878 1.00 43.06 275 GLU A N 1
ATOM 2134 C CA . GLU A 1 275 ? -12.763 133.193 -72.063 1.00 41.74 275 GLU A CA 1
ATOM 2135 C C . GLU A 1 275 ? -14.244 132.995 -71.740 1.00 39.12 275 GLU A C 1
ATOM 2136 O O . GLU A 1 275 ? -15.083 133.032 -72.645 1.00 38.69 275 GLU A O 1
ATOM 2142 N N . ASN A 1 276 ? -14.566 132.765 -70.467 1.00 35.79 276 ASN A N 1
ATOM 2143 C CA . ASN A 1 276 ? -15.967 132.599 -70.073 1.00 33.95 276 ASN A CA 1
ATOM 2144 C C . ASN A 1 276 ? -16.673 133.911 -70.394 1.00 33.84 276 ASN A C 1
ATOM 2145 O O . ASN A 1 276 ? -16.100 134.988 -70.207 1.00 32.00 276 ASN A O 1
ATOM 2150 N N . TRP A 1 277 ? -17.907 133.827 -70.882 1.00 34.74 277 TRP A N 1
ATOM 2151 C CA . TRP A 1 277 ? -18.652 135.035 -71.220 1.00 35.48 277 TRP A CA 1
ATOM 2152 C C . TRP A 1 277 ? -18.789 135.932 -70.002 1.00 36.66 277 TRP A C 1
ATOM 2153 O O . TRP A 1 277 ? -18.758 137.156 -70.116 1.00 37.66 277 TRP A O 1
ATOM 2164 N N . LEU A 1 278 ? -18.929 135.314 -68.834 1.00 37.94 278 LEU A N 1
ATOM 2165 C CA . LEU A 1 278 ? -19.092 136.054 -67.593 1.00 39.35 278 LEU A CA 1
ATOM 2166 C C . LEU A 1 278 ? -17.765 136.314 -66.894 1.00 40.28 278 LEU A C 1
ATOM 2167 O O . LEU A 1 278 ? -17.090 135.388 -66.442 1.00 39.88 278 LEU A O 1
ATOM 2172 N N . GLN A 1 279 ? -17.403 137.588 -66.805 1.00 41.86 279 GLN A N 1
ATOM 2173 C CA . GLN A 1 279 ? -16.173 137.997 -66.147 1.00 43.87 279 GLN A CA 1
ATOM 2174 C C . GLN A 1 279 ? -16.535 138.965 -65.034 1.00 45.65 279 GLN A C 1
ATOM 2175 O O . GLN A 1 279 ? -17.390 139.830 -65.208 1.00 46.10 279 GLN A O 1
ATOM 2181 N N . PRO A 1 280 ? -15.891 138.830 -63.868 1.00 48.01 280 PRO A N 1
ATOM 2182 C CA . PRO A 1 280 ? -16.181 139.723 -62.743 1.00 50.06 280 PRO A CA 1
ATOM 2183 C C . PRO A 1 280 ? -15.816 141.169 -63.070 1.00 53.33 280 PRO A C 1
ATOM 2184 O O . PRO A 1 280 ? -14.815 141.425 -63.740 1.00 53.76 280 PRO A O 1
ATOM 2188 N N . THR A 1 281 ? -16.635 142.110 -62.606 1.00 55.55 281 THR A N 1
ATOM 2189 C CA . THR A 1 281 ? -16.376 143.527 -62.851 1.00 57.99 281 THR A CA 1
ATOM 2190 C C . THR A 1 281 ? -15.802 144.176 -61.594 1.00 59.01 281 THR A C 1
ATOM 2191 O O . THR A 1 281 ? -15.965 143.657 -60.487 1.00 59.43 281 THR A O 1
ATOM 2195 N N . ALA A 1 282 ? -15.127 145.310 -61.767 1.00 59.69 282 ALA A N 1
ATOM 2196 C CA . ALA A 1 282 ? -14.539 146.017 -60.632 1.00 60.71 282 ALA A CA 1
ATOM 2197 C C . ALA A 1 282 ? -15.617 146.273 -59.581 1.00 60.69 282 ALA A C 1
ATOM 2198 O O . ALA A 1 282 ? -15.359 146.213 -58.376 1.00 60.72 282 ALA A O 1
ATOM 2200 N N . GLU A 1 283 ? -16.829 146.547 -60.055 1.00 60.25 283 GLU A N 1
ATOM 2201 C CA . GLU A 1 283 ? -17.957 146.816 -59.177 1.00 60.11 283 GLU A CA 1
ATOM 2202 C C . GLU A 1 283 ? -18.384 145.562 -58.436 1.00 58.63 283 GLU A C 1
ATOM 2203 O O . GLU A 1 283 ? -18.624 145.597 -57.229 1.00 59.15 283 GLU A O 1
ATOM 2209 N N . LEU A 1 284 ? -18.478 144.452 -59.159 1.00 56.41 284 LEU A N 1
ATOM 2210 C CA . LEU A 1 284 ? -18.904 143.208 -58.542 1.00 54.21 284 LEU A CA 1
ATOM 2211 C C . LEU A 1 284 ? -17.976 142.013 -58.707 1.00 52.69 284 LEU A C 1
ATOM 2212 O O . LEU A 1 284 ? -18.295 141.065 -59.428 1.00 53.79 284 LEU A O 1
ATOM 2217 N N . PRO A 1 285 ? -16.800 142.047 -58.064 1.00 49.77 285 PRO A N 1
ATOM 2218 C CA . PRO A 1 285 ? -15.928 140.883 -58.213 1.00 47.41 285 PRO A CA 1
ATOM 2219 C C . PRO A 1 285 ? -16.679 139.756 -57.504 1.00 44.79 285 PRO A C 1
ATOM 2220 O O . PRO A 1 285 ? -17.330 139.996 -56.491 1.00 44.25 285 PRO A O 1
ATOM 2224 N N . PHE A 1 286 ? -16.619 138.542 -58.032 1.00 42.10 286 PHE A N 1
ATOM 2225 C CA . PHE A 1 286 ? -17.327 137.430 -57.403 1.00 39.71 286 PHE A CA 1
ATOM 2226 C C . PHE A 1 286 ? -17.252 137.536 -55.880 1.00 38.76 286 PHE A C 1
ATOM 2227 O O . PHE A 1 286 ? -16.175 137.476 -55.298 1.00 39.31 286 PHE A O 1
ATOM 2235 N N . PRO A 1 287 ? -18.406 137.720 -55.220 1.00 37.26 287 PRO A N 1
ATOM 2236 C CA . PRO A 1 287 ? -18.495 137.840 -53.759 1.00 36.23 287 PRO A CA 1
ATOM 2237 C C . PRO A 1 287 ? -18.365 136.524 -52.999 1.00 35.18 287 PRO A C 1
ATOM 2238 O O . PRO A 1 287 ? -18.751 135.465 -53.492 1.00 34.13 287 PRO A O 1
ATOM 2242 N N . GLN A 1 288 ? -17.821 136.608 -51.789 1.00 35.38 288 GLN A N 1
ATOM 2243 C CA . GLN A 1 288 ? -17.649 135.440 -50.935 1.00 36.93 288 GLN A CA 1
ATOM 2244 C C . GLN A 1 288 ? -18.995 134.949 -50.448 1.00 36.66 288 GLN A C 1
ATOM 2245 O O . GLN A 1 288 ? -19.907 135.740 -50.210 1.00 36.19 288 GLN A O 1
ATOM 2251 N N . LEU A 1 289 ? -19.102 133.638 -50.273 1.00 36.17 289 LEU A N 1
ATOM 2252 C CA . LEU A 1 289 ? -20.328 133.035 -49.793 1.00 35.72 289 LEU A CA 1
ATOM 2253 C C . LEU A 1 289 ? -20.388 133.139 -48.278 1.00 37.05 289 LEU A C 1
ATOM 2254 O O . LEU A 1 289 ? -21.391 133.585 -47.709 1.00 35.47 289 LEU A O 1
ATOM 2259 N N . TYR A 1 290 ? -19.302 132.712 -47.636 1.00 37.93 290 TYR A N 1
ATOM 2260 C CA . TYR A 1 290 ? -19.196 132.719 -46.180 1.00 39.49 290 TYR A CA 1
ATOM 2261 C C . TYR A 1 290 ? -19.294 134.118 -45.599 1.00 41.90 290 TYR A C 1
ATOM 2262 O O . TYR A 1 290 ? -18.653 135.055 -46.076 1.00 42.26 290 TYR A O 1
ATOM 2271 N N . THR A 1 291 ? -20.110 134.244 -44.563 1.00 44.21 291 THR A N 1
ATOM 2272 C CA . THR A 1 291 ? -20.335 135.515 -43.897 1.00 47.63 291 THR A CA 1
ATOM 2273 C C . THR A 1 291 ? -19.662 135.553 -42.529 1.00 49.47 291 THR A C 1
ATOM 2274 O O . THR A 1 291 ? -19.067 134.527 -42.137 1.00 50.49 291 THR A O 1
#

Organism: Homo sapiens (NCBI:txid9606)

Sequence (290 aa):
ACLSPSQLQKFQQDGFLVLEGFLSAEECVAMQQRIGEIVAEMDVPLHCRTEFSTQEEEQLRAQGSTDYFLSSGDKIRFFFEKGVFDEKGNFLVPPEKSINKIGHALHAHDPVFKSITHSFKVQTLARSLGLQMPVVVQSMYIFKQPHFGGEVSPHQDASFLYTEPLGRVLGVWIAVEDATLENGCLWFIPGSHTSGVSRRMVRAPVGSAPGTSFLGSEPARDNSLFVPTPVQRGALVLIHGEVVHKSKQNLSDRSRQAYTFHLMEASGTTWSPENWLQPTAELPFPQLYT

InterPro domains:
  IPR008775 Phytanoyl-CoA dioxygenase-like [PF05721] (12-259)

Radius of gyration: 18.53 Å; Cα contacts (8 Å, |Δi|>4): 637; chains: 1; bounding box: 45×42×50 Å

Solvent-accessible surface area: 13456 Å² total; per-residue (Å²): 54,94,16,46,122,74,60,40,98,107,20,121,111,25,0,17,6,50,21,98,57,16,5,42,38,125,45,0,75,33,0,63,117,68,5,37,74,17,18,83,124,28,110,40,9,124,24,13,152,78,82,26,84,76,123,127,72,69,102,107,33,60,78,27,40,35,56,40,50,12,56,0,11,12,77,42,53,21,35,22,12,190,65,6,39,56,135,114,4,55,47,113,59,54,29,80,108,0,0,31,64,0,0,5,0,0,3,25,102,2,103,46,0,101,75,16,0,34,26,158,59,3,16,22,4,4,123,35,38,50,27,123,91,0,6,0,2,13,0,20,0,25,14,3,18,38,99,74,0,16,118,58,73,42,23,5,13,1,0,49,4,41,1,112,69,47,46,71,8,21,1,5,10,0,0,0,38,58,0,45,100,117,4,2,1,12,40,0,15,55,38,26,12,109,105,27,32,59,37,41,27,20,57,35,108,160,59,91,72,58,19,55,69,91,101,59,79,48,60,114,57,87,98,95,94,14,69,45,11,62,2,104,106,0,0,0,0,0,8,38,0,12,0,5,10,18,3,98,77,0,125,18,110,166,17,3,23,0,0,7,0,18,4,14,26,22,49,69,17,86,32,10,104,73,0,8,2,55,60,46,104,140,23,80,29,35,89,0,45,148

Nearest PDB structures (foldseek):
  3obz-assembly1_A  TM=1.003E+00  e=1.255E-66  Homo sapiens
  2opw-assembly1_A  TM=9.996E-01  e=1.913E-60  Homo sapiens
  5epa-assembly6_F  TM=8.000E-01  e=9.201E-16  Streptomyces nogalater
  5epa-assembly3_C  TM=7.823E-01  e=1.797E-15  Streptomyces nogalater
  7e00-assembly1_A  TM=7.257E-01  e=4.518E-14  uncultured bacterium esnapd13

B-factor: mean 35.92, std 14.55, range [12.65, 85.78]

Secondary structure (DSSP, 8-state):
-PPPHHHHHHHHHHSEEEETTSS-HHHHHHHHHHHHHHHHT----HHHHS--SSHHHHHHHHHHHHHHHHT-TTSEEEEE-GGGB-SSS-BSS-GGGTEEEEEE-HHHH-HHHHHHHT-HHHHHHHHHTT-SSEEEEEEEEE---TTTB--EEEE-GGGTS-EESSS-EEEEEEESS-B-TTTT-EEE-TT-SSS--SEEEEE--SSS---EEEEE-PPP--GGG-EEE-B-TT-EEEEETT--EEE--B-SSS---EEEEEEEE-TT-EE-TTSS----SS----BS--

GO terms:
  GO:0016706 2-oxoglutarate-dependent dioxygenase activity (F, IDA)
  GO:0005515 protein binding (F, IPI)